Protein AF-A0A9C7RPZ3-F1 (afdb_monomer)

Solvent-accessible surface area (backbone atoms only — not comparable to full-atom values): 10904 Å² total; per-residue (Å²): 114,48,73,42,75,47,63,83,57,95,81,65,54,71,32,33,34,41,20,43,70,44,56,49,100,83,68,48,79,75,47,74,54,53,55,32,36,32,54,92,96,46,77,46,72,52,64,31,22,40,40,55,25,59,69,39,77,57,98,57,32,30,26,30,38,33,22,51,33,54,92,92,47,40,30,21,25,19,26,48,32,36,68,84,76,30,35,25,49,52,92,46,58,41,83,60,36,78,60,54,96,64,35,73,28,26,28,36,26,17,37,46,37,79,78,56,89,62,31,28,39,29,35,30,34,36,30,33,65,90,77,61,31,24,34,22,30,43,31,35,21,38,62,73,46,50,65,53,25,37,36,62,78,79,47,60,50,66,59,72,80,24,36,43,50,87,37,54,26,26,44,45,54,58,37,46,46,78,56,90,67,31,37,39,42,31,25,37,27,0,82,71,46,79,43,81,48,77,45,49,42,70,68,56,56,73,51,52,38,78,114

Sequence (211 aa):
LYTGKGYIDHNMVHRDVLAISIFDKKWVLKKKGFFKIVHEDETYIPKSNKDSAFVCLEGGKGILLTRPHIEDIMMGWRCEASLEELIIPLESLEPVFPFEEWETKTGWSTNTVKVGEGEYLVGWHAVLKKDLSYRNGLAIVDEKGHLLGTTDYILEPEGLAEEYGDRALVIFGNGLLMYEDFLIWIGGVGDYAIGVFIAKKEKVMQHMKDV

Mean predicted aligned error: 3.65 Å

Secondary structure (DSSP, 8-state):
-EEEEEE-STT--EEEEEEEEEE-TT--EEEEEE-EEEETTEEE--SBEEEEEEEEEETTEEEEEEEE-BTTB--EEEEEEETTTTEEEGGG-EEEE---TTEEEEEE-S--EE-SSSEEEEEEEEEETTT--EEEEEEEEETT--EEEE----B---SHHHH-STTTTBEEEEEEEEETTEEEEEEEETTTEEEEEEEEHHHHHTT-EE-

Radius of gyration: 17.22 Å; Cα contacts (8 Å, |Δi|>4): 546; chains: 1; bounding box: 44×38×43 Å

pLDDT: mean 94.92, std 5.65, range [54.88, 98.56]

Foldseek 3Di:
DFWDWFAPDPVRLTATFAWDWDAPPVRHTPDIDGAWEDDDPDTHTARYKGQKEWLDDDDQKTWMWIFGCDPQATEIWIFIAGNPVRYTYPVRTGGAGHDDPQFSHKGWFEYWDDDDVQKIKTKMWTQGPPPRAIFIWIFIAGRNRHTFKIFDRPDWQDDDQQQDACAGGDWGWYYWDDDPQKIWTWTDGRVPDIDIDIDGVVVNVVRIDGD

Structure (mmCIF, N/CA/C/O backbone):
data_AF-A0A9C7RPZ3-F1
#
_entry.id   AF-A0A9C7RPZ3-F1
#
loop_
_atom_site.group_PDB
_atom_site.id
_atom_site.type_symbol
_atom_site.label_atom_id
_atom_site.label_alt_id
_atom_site.label_comp_id
_atom_site.label_asym_id
_atom_site.label_entity_id
_atom_site.label_seq_id
_atom_site.pdbx_PDB_ins_code
_atom_site.Cartn_x
_atom_site.Cartn_y
_atom_site.Cartn_z
_atom_site.occupancy
_atom_site.B_iso_or_equiv
_atom_site.auth_seq_id
_atom_site.auth_comp_id
_atom_site.auth_asym_id
_atom_site.auth_atom_id
_atom_site.pdbx_PDB_model_num
ATOM 1 N N . LEU A 1 1 ? -3.143 4.017 -10.461 1.00 92.19 1 LEU A N 1
ATOM 2 C CA . LEU A 1 1 ? -2.242 2.951 -9.971 1.00 92.19 1 LEU A CA 1
ATOM 3 C C . LEU A 1 1 ? -3.111 1.737 -9.673 1.00 92.19 1 LEU A C 1
ATOM 5 O O . LEU A 1 1 ? -4.212 1.946 -9.185 1.00 92.19 1 LEU A O 1
ATOM 9 N N . TYR A 1 2 ? -2.709 0.525 -10.042 1.00 94.25 2 TYR A N 1
ATOM 10 C CA . TYR A 1 2 ? -3.487 -0.695 -9.795 1.00 94.25 2 TYR A CA 1
ATOM 11 C C . TYR A 1 2 ? -2.585 -1.933 -9.838 1.00 94.25 2 TYR A C 1
ATOM 13 O O . TYR A 1 2 ? -1.483 -1.883 -10.379 1.00 94.25 2 TYR A O 1
ATOM 21 N N . THR A 1 3 ? -3.065 -3.059 -9.309 1.00 94.31 3 THR A N 1
ATOM 22 C CA . THR A 1 3 ? -2.388 -4.352 -9.477 1.00 94.31 3 THR A CA 1
ATOM 23 C C . THR A 1 3 ? -2.778 -4.961 -10.821 1.00 94.31 3 THR A C 1
ATOM 25 O O . THR A 1 3 ? -3.933 -5.328 -11.031 1.00 94.31 3 THR A O 1
ATOM 28 N N . GLY A 1 4 ? -1.825 -5.076 -11.742 1.00 93.19 4 GLY A N 1
ATOM 29 C CA . GLY A 1 4 ? -1.967 -5.914 -12.929 1.00 93.19 4 GLY A CA 1
ATOM 30 C C . GLY A 1 4 ? -1.675 -7.371 -12.579 1.00 93.19 4 GLY A C 1
ATOM 31 O O . GLY A 1 4 ? -0.744 -7.641 -11.830 1.00 93.19 4 GLY A O 1
ATOM 32 N N . LYS A 1 5 ? -2.448 -8.312 -13.120 1.00 90.94 5 LYS A N 1
ATOM 33 C CA . LYS A 1 5 ? -2.273 -9.749 -12.876 1.00 90.94 5 LYS A CA 1
ATOM 34 C C . LYS A 1 5 ? -2.248 -10.497 -14.202 1.00 90.94 5 LYS A C 1
ATOM 36 O O . LYS A 1 5 ? -3.154 -10.312 -15.013 1.00 90.94 5 LYS A O 1
ATOM 41 N N . GLY A 1 6 ? -1.217 -11.306 -14.435 1.00 87.25 6 GLY A N 1
ATOM 42 C CA . GLY A 1 6 ? -1.112 -12.100 -15.659 1.00 87.25 6 GLY A CA 1
ATOM 43 C C . GLY A 1 6 ? 0.301 -12.581 -15.981 1.00 87.25 6 GLY A C 1
ATOM 44 O O . GLY A 1 6 ? 1.189 -12.577 -15.132 1.00 87.25 6 GLY A O 1
ATOM 45 N N . TYR A 1 7 ? 0.494 -13.010 -17.226 1.00 83.12 7 TYR A N 1
ATOM 46 C CA . TYR A 1 7 ? 1.772 -13.490 -17.753 1.00 83.12 7 TYR A CA 1
ATOM 47 C C . TYR A 1 7 ? 2.548 -12.336 -18.394 1.00 83.12 7 TYR A C 1
ATOM 49 O O . TYR A 1 7 ? 1.979 -11.575 -19.177 1.00 83.12 7 TYR A O 1
ATOM 57 N N . ILE A 1 8 ? 3.827 -12.182 -18.040 1.00 73.19 8 ILE A N 1
ATOM 58 C CA . ILE A 1 8 ? 4.639 -11.006 -18.428 1.00 73.19 8 ILE A CA 1
ATOM 59 C C . ILE A 1 8 ? 5.593 -11.311 -19.593 1.00 73.19 8 ILE A C 1
ATOM 61 O O . ILE A 1 8 ? 6.166 -10.399 -20.183 1.00 73.19 8 ILE A O 1
ATOM 65 N N . ASP A 1 9 ? 5.708 -12.576 -19.992 1.00 65.25 9 ASP A N 1
ATOM 66 C CA . ASP A 1 9 ? 6.531 -13.023 -21.112 1.00 65.25 9 ASP A CA 1
ATOM 67 C C . ASP A 1 9 ? 6.064 -14.388 -21.662 1.00 65.25 9 ASP A C 1
ATOM 69 O O . ASP A 1 9 ? 5.062 -14.961 -21.229 1.00 65.25 9 ASP A O 1
ATOM 73 N N . HIS A 1 10 ? 6.811 -14.909 -22.640 1.00 54.88 10 HIS A N 1
ATOM 74 C CA . HIS A 1 10 ? 6.576 -16.218 -23.262 1.00 54.88 10 HIS A CA 1
ATOM 75 C C . HIS A 1 10 ? 6.934 -17.400 -22.342 1.00 54.88 10 HIS A C 1
ATOM 77 O O . HIS A 1 10 ? 6.619 -18.539 -22.675 1.00 54.88 10 HIS A O 1
ATOM 83 N N . ASN A 1 11 ? 7.553 -17.150 -21.181 1.00 62.12 11 ASN A N 1
ATOM 84 C CA . ASN A 1 11 ? 7.908 -18.186 -20.210 1.00 62.12 11 ASN A CA 1
ATOM 85 C C . ASN A 1 11 ? 6.731 -18.554 -19.295 1.00 62.12 11 ASN A C 1
ATOM 87 O O . ASN A 1 11 ? 6.886 -19.380 -18.399 1.00 62.12 11 ASN A O 1
ATOM 91 N N . MET A 1 12 ? 5.553 -17.949 -19.507 1.00 67.88 12 MET A N 1
ATOM 92 C CA . MET A 1 12 ? 4.322 -18.248 -18.770 1.00 67.88 12 MET A CA 1
ATOM 93 C C . MET A 1 12 ? 4.482 -18.081 -17.249 1.00 67.88 12 MET A C 1
ATOM 95 O O . MET A 1 12 ? 3.777 -18.718 -16.464 1.00 67.88 12 MET A O 1
ATOM 99 N N . VAL A 1 13 ? 5.366 -17.180 -16.804 1.00 78.94 13 VAL A N 1
ATOM 100 C CA . VAL A 1 13 ? 5.495 -16.868 -15.377 1.00 78.94 13 VAL A CA 1
ATOM 101 C C . VAL A 1 13 ? 4.406 -15.874 -14.996 1.00 78.94 13 VAL A C 1
ATOM 103 O O . VAL A 1 13 ? 4.437 -14.699 -15.369 1.00 78.94 13 VAL A O 1
ATOM 106 N N . HIS A 1 14 ? 3.421 -16.370 -14.255 1.00 85.25 14 HIS A N 1
ATOM 107 C CA . HIS A 1 14 ? 2.338 -15.559 -13.726 1.00 85.25 14 HIS A CA 1
ATOM 108 C C . HIS A 1 14 ? 2.867 -14.622 -12.632 1.00 85.25 14 HIS A C 1
ATOM 110 O O . HIS A 1 14 ? 3.484 -15.069 -11.662 1.00 85.25 14 HIS A O 1
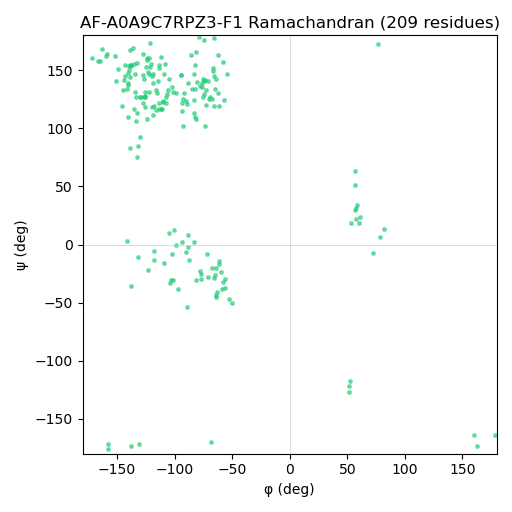ATOM 116 N N . ARG A 1 15 ? 2.597 -13.323 -12.765 1.00 90.31 15 ARG A N 1
ATOM 117 C CA . ARG A 1 15 ? 3.056 -12.281 -11.844 1.00 90.31 15 ARG A CA 1
ATOM 118 C C . ARG A 1 15 ? 1.937 -11.307 -11.522 1.00 90.31 15 ARG A C 1
ATOM 120 O O . ARG A 1 15 ? 1.013 -11.094 -12.310 1.00 90.31 15 ARG A O 1
ATOM 127 N N . ASP A 1 16 ? 2.089 -10.683 -10.365 1.00 94.06 16 ASP A N 1
ATOM 128 C CA . ASP A 1 16 ? 1.307 -9.524 -9.979 1.00 94.06 16 ASP A CA 1
ATOM 129 C C . ASP A 1 16 ? 2.209 -8.286 -10.049 1.00 94.06 16 ASP A C 1
ATOM 131 O O . ASP A 1 16 ? 3.249 -8.243 -9.394 1.00 94.06 16 ASP A O 1
ATOM 135 N N . VAL A 1 17 ? 1.851 -7.289 -10.850 1.00 95.00 17 VAL A N 1
ATOM 136 C CA . VAL A 1 17 ? 2.684 -6.104 -11.081 1.00 95.00 17 VAL A CA 1
ATOM 137 C C . VAL A 1 17 ? 2.016 -4.820 -10.651 1.00 95.00 17 VAL A C 1
ATOM 139 O O . VAL A 1 17 ? 0.812 -4.629 -10.832 1.00 95.00 17 VAL A O 1
ATOM 142 N N . LEU A 1 18 ? 2.848 -3.894 -10.182 1.00 96.38 18 LEU A N 1
ATOM 143 C CA . LEU A 1 18 ? 2.440 -2.532 -9.912 1.00 96.38 18 LEU A CA 1
ATOM 144 C C . LEU A 1 18 ? 2.261 -1.798 -11.240 1.00 96.38 18 LEU A C 1
ATOM 146 O O . LEU A 1 18 ? 3.231 -1.413 -11.888 1.00 96.38 18 LEU A O 1
ATOM 150 N N . ALA A 1 19 ? 1.014 -1.639 -11.665 1.00 95.88 19 ALA A N 1
ATOM 151 C CA . ALA A 1 19 ? 0.654 -1.093 -12.960 1.00 95.88 19 ALA A CA 1
ATOM 152 C C . ALA A 1 19 ? 0.053 0.313 -12.857 1.00 95.88 19 ALA A C 1
ATOM 154 O O . ALA A 1 19 ? -0.533 0.721 -11.850 1.00 95.88 19 ALA A O 1
ATOM 155 N N . ILE A 1 20 ? 0.172 1.074 -13.941 1.00 95.94 20 ILE A N 1
ATOM 156 C CA . ILE A 1 20 ? -0.396 2.414 -14.050 1.00 95.94 20 ILE A CA 1
ATOM 157 C C . ILE A 1 20 ? -0.984 2.650 -15.438 1.00 95.94 20 ILE A C 1
ATOM 159 O O . ILE A 1 20 ? -0.521 2.125 -16.450 1.00 95.94 20 ILE A O 1
ATOM 163 N N . SER A 1 21 ? -2.042 3.453 -15.471 1.00 95.62 21 SER A N 1
ATOM 164 C CA . SER A 1 21 ? -2.603 4.044 -16.680 1.00 95.62 21 SER A CA 1
ATOM 165 C C . SER A 1 21 ? -2.680 5.551 -16.464 1.00 95.62 21 SER A C 1
ATOM 167 O O . SER A 1 21 ? -3.210 5.998 -15.448 1.00 95.62 21 SER A O 1
ATOM 169 N N . ILE A 1 22 ? -2.103 6.310 -17.391 1.00 93.75 22 ILE A N 1
ATOM 170 C CA . ILE A 1 22 ? -2.031 7.770 -17.372 1.00 93.75 22 ILE A CA 1
ATOM 171 C C . ILE A 1 22 ? -2.937 8.278 -18.484 1.00 93.75 22 ILE A C 1
ATOM 173 O O . ILE A 1 22 ? -2.754 7.925 -19.652 1.00 93.75 22 ILE A O 1
ATOM 177 N N . PHE A 1 23 ? -3.907 9.103 -18.114 1.00 94.75 23 PHE A N 1
ATOM 178 C CA . PHE A 1 23 ? -4.883 9.695 -19.019 1.00 94.75 23 PHE A CA 1
ATOM 179 C C . PHE A 1 23 ? -4.672 11.208 -19.088 1.00 94.75 23 PHE A C 1
ATOM 181 O O . PHE A 1 23 ? -4.203 11.814 -18.125 1.00 94.75 23 PHE A O 1
ATOM 188 N N . ASP A 1 24 ? -5.019 11.831 -20.214 1.00 94.25 24 ASP A N 1
ATOM 189 C CA . ASP A 1 24 ? -5.145 13.289 -20.255 1.00 94.25 24 ASP A CA 1
ATOM 190 C C . ASP A 1 24 ? -6.471 13.770 -19.642 1.00 94.25 24 ASP A C 1
ATOM 192 O O . ASP A 1 24 ? -7.330 12.983 -19.243 1.00 94.25 24 ASP A O 1
ATOM 196 N N . LYS A 1 25 ? -6.666 15.094 -19.601 1.00 94.50 25 LYS A N 1
ATOM 197 C CA . LYS A 1 25 ? -7.890 15.725 -19.075 1.00 94.50 25 LYS A CA 1
ATOM 198 C C . LYS A 1 25 ? -9.169 15.341 -19.838 1.00 94.50 25 LYS A C 1
ATOM 200 O O . LYS A 1 25 ? -10.259 15.627 -19.356 1.00 94.50 25 LYS A O 1
ATOM 205 N N . LYS A 1 26 ? -9.052 14.738 -21.026 1.00 97.06 26 LYS A N 1
ATOM 206 C CA . LYS A 1 26 ? -10.170 14.243 -21.840 1.00 97.06 26 LYS A CA 1
ATOM 207 C C . LYS A 1 26 ? -10.356 12.729 -21.697 1.00 97.06 26 LYS A C 1
ATOM 209 O O . LYS A 1 26 ? -11.079 12.141 -22.494 1.00 97.06 26 LYS A O 1
ATOM 214 N N . TRP A 1 27 ? -9.707 12.107 -20.708 1.00 95.12 27 TRP A N 1
ATOM 215 C CA . TRP A 1 27 ? -9.720 10.662 -20.474 1.00 95.12 27 TRP A CA 1
ATOM 216 C C . TRP A 1 27 ? -9.151 9.836 -21.635 1.00 95.12 27 TRP A C 1
ATOM 218 O O . TRP A 1 27 ? -9.436 8.647 -21.761 1.00 95.12 27 TRP A O 1
ATOM 228 N N . VAL A 1 28 ? -8.299 10.433 -22.472 1.00 97.69 28 VAL A N 1
ATOM 229 C CA . VAL A 1 28 ? -7.575 9.690 -23.507 1.00 97.69 28 VAL A CA 1
ATOM 230 C C . VAL A 1 28 ? -6.338 9.064 -22.879 1.00 97.69 28 VAL A C 1
ATOM 232 O O . VAL A 1 28 ? -5.506 9.766 -22.297 1.00 97.69 28 VAL A O 1
ATOM 235 N N . LEU A 1 29 ? -6.202 7.743 -23.010 1.00 97.00 29 LEU A N 1
ATOM 236 C CA . LEU A 1 29 ? -5.044 7.003 -22.517 1.00 97.00 29 LEU A CA 1
ATOM 237 C C . LEU A 1 29 ? -3.769 7.492 -23.220 1.00 97.00 29 LEU A C 1
ATOM 239 O O . LEU A 1 29 ? -3.646 7.384 -24.438 1.00 97.00 29 LEU A O 1
ATOM 243 N N . LYS A 1 30 ? -2.815 8.015 -22.448 1.00 95.25 30 LYS A N 1
ATOM 244 C CA . LYS A 1 30 ? -1.497 8.448 -22.937 1.00 95.25 30 LYS A CA 1
ATOM 245 C C . LYS A 1 30 ? -0.432 7.393 -22.739 1.00 95.25 30 LYS A C 1
ATOM 247 O O . LYS A 1 30 ? 0.430 7.225 -23.592 1.00 95.25 30 LYS A O 1
ATOM 252 N N . LYS A 1 31 ? -0.488 6.689 -21.611 1.00 94.69 31 LYS A N 1
ATOM 253 C CA . LYS A 1 31 ? 0.505 5.680 -21.264 1.00 94.69 31 LYS A CA 1
ATOM 254 C C . LYS A 1 31 ? -0.111 4.604 -20.389 1.00 94.69 31 LYS A C 1
ATOM 256 O O . LYS A 1 31 ? -0.901 4.904 -19.498 1.00 94.69 31 LYS A O 1
ATOM 261 N N . LYS A 1 32 ? 0.280 3.356 -20.623 1.00 95.62 32 LYS A N 1
ATOM 262 C CA . LYS A 1 32 ? -0.064 2.207 -19.788 1.00 95.62 32 LYS A CA 1
ATOM 263 C C . LYS A 1 32 ? 1.147 1.299 -19.678 1.00 95.62 32 LYS A C 1
ATOM 265 O O . LYS A 1 32 ? 1.819 1.059 -20.675 1.00 95.62 32 LYS A O 1
ATOM 270 N N . GLY A 1 33 ? 1.410 0.795 -18.484 1.00 95.19 33 GLY A N 1
ATOM 271 C CA . GLY A 1 33 ? 2.512 -0.125 -18.240 1.00 95.19 33 GLY A CA 1
ATOM 272 C C . GLY A 1 33 ? 2.597 -0.495 -16.770 1.00 95.19 33 GLY A C 1
ATOM 273 O O . GLY A 1 33 ? 1.648 -0.276 -16.014 1.00 95.19 33 GLY A O 1
ATOM 274 N N . PHE A 1 34 ? 3.732 -1.050 -16.370 1.00 95.94 34 PHE A N 1
ATOM 275 C CA . PHE A 1 34 ? 4.009 -1.408 -14.989 1.00 95.94 34 PHE A CA 1
ATOM 276 C C . PHE A 1 34 ? 5.431 -1.026 -14.604 1.00 95.94 34 PHE A C 1
ATOM 278 O O . PHE A 1 34 ? 6.301 -0.932 -15.470 1.00 95.94 34 PHE A O 1
ATOM 285 N N . PHE A 1 35 ? 5.629 -0.7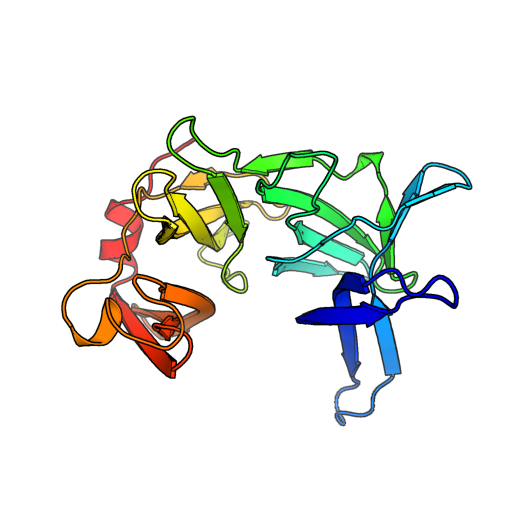91 -13.312 1.00 96.88 35 PHE A N 1
ATOM 286 C CA . PHE A 1 35 ? 6.914 -0.397 -12.762 1.00 96.88 35 PHE A CA 1
ATOM 287 C C . PHE A 1 35 ? 7.876 -1.578 -12.699 1.00 96.88 35 PHE A C 1
ATOM 289 O O . PHE A 1 35 ? 7.478 -2.704 -12.383 1.00 96.88 35 PHE A O 1
ATOM 296 N N . LYS A 1 36 ? 9.148 -1.298 -12.968 1.00 96.12 36 LYS A N 1
ATOM 297 C CA . LYS A 1 36 ? 10.258 -2.238 -12.802 1.00 96.12 36 LYS A CA 1
ATOM 298 C C . LYS A 1 36 ? 11.283 -1.645 -11.846 1.00 96.12 36 LYS A C 1
ATOM 300 O O . LYS A 1 36 ? 11.451 -0.430 -11.821 1.00 96.12 36 LYS A O 1
ATOM 305 N N . ILE A 1 37 ? 11.948 -2.489 -11.071 1.00 97.31 37 ILE A N 1
ATOM 306 C CA . ILE A 1 37 ? 13.066 -2.058 -10.231 1.00 97.31 37 ILE A CA 1
ATOM 307 C C . ILE A 1 37 ? 14.319 -2.071 -11.105 1.00 97.31 37 ILE A C 1
ATOM 309 O O . ILE A 1 37 ? 14.511 -3.025 -11.859 1.00 97.31 37 ILE A O 1
ATOM 313 N N . VAL A 1 38 ? 15.131 -1.020 -11.044 1.00 97.94 38 VAL A N 1
ATOM 314 C CA . VAL A 1 38 ? 16.345 -0.890 -11.862 1.00 97.94 38 VAL A CA 1
ATOM 315 C C . VAL A 1 38 ? 17.562 -0.610 -10.993 1.00 97.94 38 VAL A C 1
ATOM 317 O O . VAL A 1 38 ? 17.461 0.119 -10.009 1.00 97.94 38 VAL A O 1
ATOM 320 N N . HIS A 1 39 ? 18.693 -1.196 -11.367 1.00 96.69 39 HIS A N 1
ATOM 321 C CA . HIS A 1 39 ? 20.002 -0.940 -10.777 1.00 96.69 39 HIS A CA 1
ATOM 322 C C . HIS A 1 39 ? 21.039 -1.060 -11.890 1.00 96.69 39 HIS A C 1
ATOM 324 O O . HIS A 1 39 ? 21.129 -2.114 -12.518 1.00 96.69 39 HIS A O 1
ATOM 330 N N . GLU A 1 40 ? 21.771 0.019 -12.164 1.00 93.50 40 GLU A N 1
ATOM 331 C CA . GLU A 1 40 ? 22.672 0.100 -13.322 1.00 93.50 40 GLU A CA 1
ATOM 332 C C . GLU A 1 40 ? 21.945 -0.297 -14.629 1.00 93.50 40 GLU A C 1
ATOM 334 O O . GLU A 1 40 ? 20.921 0.302 -14.965 1.00 93.50 40 GLU A O 1
ATOM 339 N N . ASP A 1 41 ? 22.435 -1.315 -15.342 1.00 92.31 41 ASP A N 1
ATOM 340 C CA . ASP A 1 41 ? 21.834 -1.842 -16.575 1.00 92.31 41 ASP A CA 1
ATOM 341 C C . ASP A 1 41 ? 20.881 -3.031 -16.327 1.00 92.31 41 ASP A C 1
ATOM 343 O O . ASP A 1 41 ? 20.317 -3.606 -17.266 1.00 92.31 41 ASP A O 1
ATOM 347 N N . GLU A 1 42 ? 20.673 -3.420 -15.066 1.00 96.12 42 GLU A N 1
ATOM 348 C CA . GLU A 1 42 ? 19.822 -4.544 -14.696 1.00 96.12 42 GLU A CA 1
ATOM 349 C C . GLU A 1 42 ? 18.394 -4.112 -14.361 1.00 96.12 42 GLU A C 1
ATOM 351 O O . GLU A 1 42 ? 18.112 -3.048 -13.807 1.00 96.12 42 GLU A O 1
ATOM 356 N N . THR A 1 43 ? 17.447 -4.986 -14.702 1.00 95.00 43 THR A N 1
ATOM 357 C CA . THR A 1 43 ? 16.027 -4.782 -14.431 1.00 95.00 43 THR A CA 1
ATOM 358 C C . THR A 1 43 ? 15.458 -5.976 -13.688 1.00 95.00 43 THR A C 1
ATOM 360 O O . THR A 1 43 ? 15.512 -7.111 -14.162 1.00 95.00 43 THR A O 1
ATOM 363 N N . TYR A 1 44 ? 14.811 -5.700 -12.563 1.00 93.81 44 TYR A N 1
ATOM 364 C CA . TYR A 1 44 ? 14.138 -6.683 -11.738 1.00 93.81 44 TY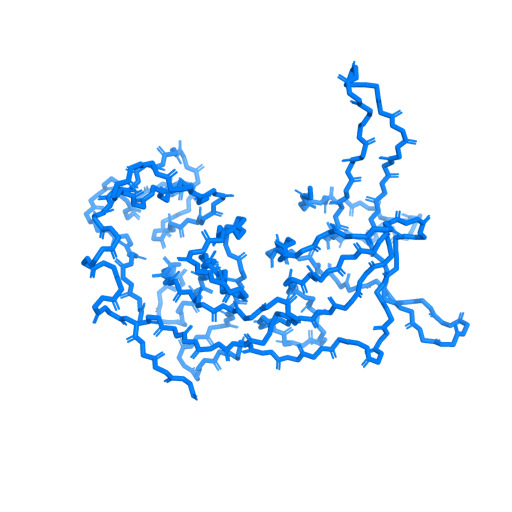R A CA 1
ATOM 365 C C . TYR A 1 44 ? 12.628 -6.435 -11.691 1.00 93.81 44 TYR A C 1
ATOM 367 O O . TYR A 1 44 ? 12.138 -5.324 -11.475 1.00 93.81 44 TYR A O 1
ATOM 375 N N . ILE A 1 45 ? 11.862 -7.507 -11.881 1.00 93.12 45 ILE A N 1
ATOM 376 C CA . ILE A 1 45 ? 10.413 -7.514 -11.688 1.00 93.12 45 ILE A CA 1
ATOM 377 C C . ILE A 1 45 ? 10.140 -8.480 -10.532 1.00 93.12 45 ILE A C 1
ATOM 379 O O . ILE A 1 45 ? 10.395 -9.680 -10.690 1.00 93.12 45 ILE A O 1
ATOM 383 N N . PRO A 1 46 ? 9.608 -8.007 -9.392 1.00 92.69 46 PRO A N 1
ATOM 384 C CA . PRO A 1 46 ? 9.221 -8.879 -8.289 1.00 92.69 46 PRO A CA 1
ATOM 385 C C . PRO A 1 46 ? 8.195 -9.936 -8.714 1.00 92.69 46 PRO A C 1
ATOM 387 O O . PRO A 1 46 ? 7.444 -9.759 -9.681 1.00 92.69 46 PRO A O 1
ATOM 390 N N . LYS A 1 47 ? 8.117 -11.049 -7.975 1.00 91.00 47 LYS A N 1
ATOM 391 C CA . LYS A 1 47 ? 7.056 -12.059 -8.181 1.00 91.00 47 LYS A CA 1
ATOM 392 C C . LYS A 1 47 ? 5.662 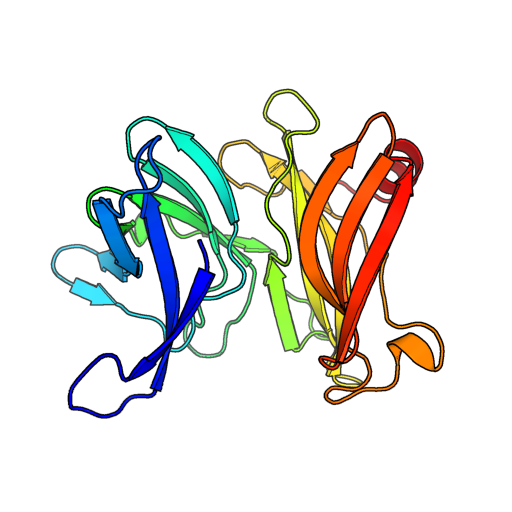-11.443 -8.007 1.00 91.00 47 LYS A C 1
ATOM 394 O O . LYS A 1 47 ? 4.723 -11.776 -8.729 1.00 91.00 47 LYS A O 1
ATOM 399 N N . SER A 1 48 ? 5.557 -10.537 -7.041 1.00 93.94 48 SER A N 1
ATOM 400 C CA . SER A 1 48 ? 4.381 -9.727 -6.759 1.00 93.94 48 SER A CA 1
ATOM 401 C C . SER A 1 48 ? 4.842 -8.328 -6.370 1.00 93.94 48 SER A C 1
ATOM 403 O O . SER A 1 48 ? 5.717 -8.202 -5.524 1.00 93.94 48 SER A O 1
ATOM 405 N N . ASN A 1 49 ? 4.228 -7.287 -6.916 1.00 95.38 49 ASN A N 1
ATOM 406 C CA . ASN A 1 49 ? 4.294 -5.935 -6.375 1.00 95.38 49 ASN A CA 1
ATOM 407 C C . ASN A 1 49 ? 2.872 -5.364 -6.361 1.00 95.38 49 ASN A C 1
ATOM 409 O O . ASN A 1 49 ? 2.292 -5.114 -7.418 1.00 95.38 49 ASN A O 1
ATOM 413 N N . LYS A 1 50 ? 2.287 -5.277 -5.167 1.00 93.38 50 LYS A N 1
ATOM 414 C CA . LYS A 1 50 ? 0.906 -4.833 -4.922 1.00 93.38 50 LYS A CA 1
ATOM 415 C C . LYS A 1 50 ? 0.917 -3.782 -3.822 1.00 93.38 50 LYS A C 1
ATOM 417 O O . LYS A 1 50 ? 1.991 -3.423 -3.350 1.00 93.38 50 LYS A O 1
ATOM 422 N N . ASP A 1 51 ? -0.281 -3.408 -3.376 1.00 96.25 51 ASP A N 1
ATOM 423 C CA . ASP A 1 51 ? -0.481 -2.713 -2.108 1.00 96.25 51 ASP A CA 1
ATOM 424 C C . ASP A 1 51 ? 0.348 -1.427 -2.109 1.00 96.25 51 ASP A C 1
ATOM 426 O O . ASP A 1 51 ? 1.344 -1.306 -1.401 1.00 96.25 51 ASP A O 1
ATOM 430 N N . SER A 1 52 ? 0.003 -0.521 -3.027 1.00 97.06 52 SER A N 1
ATOM 431 C CA . SER A 1 52 ? 0.807 0.657 -3.337 1.00 97.06 52 SER A CA 1
ATOM 432 C C . SER A 1 52 ? -0.049 1.909 -3.425 1.00 97.06 52 SER A C 1
ATOM 434 O O . SER A 1 52 ? -1.171 1.878 -3.937 1.00 97.06 52 SER A O 1
ATOM 436 N N . ALA A 1 53 ? 0.536 3.032 -3.026 1.00 97.81 53 ALA A N 1
ATOM 437 C CA . ALA A 1 53 ? -0.090 4.342 -3.072 1.00 97.81 53 ALA A CA 1
ATOM 438 C C . ALA A 1 53 ? 0.941 5.412 -3.431 1.00 97.81 53 ALA A C 1
ATOM 440 O O . ALA A 1 53 ? 2.093 5.339 -3.014 1.00 97.81 53 ALA A O 1
ATOM 441 N N . PHE A 1 54 ? 0.525 6.429 -4.182 1.00 97.56 54 PHE A N 1
ATOM 442 C CA . PHE A 1 54 ? 1.330 7.642 -4.314 1.00 97.56 54 PHE A CA 1
ATOM 443 C C . PHE A 1 54 ? 1.160 8.499 -3.067 1.00 97.56 54 PHE A C 1
ATOM 445 O O . PHE A 1 54 ? 0.032 8.681 -2.618 1.00 97.56 54 PHE A O 1
ATOM 452 N N . VAL A 1 55 ? 2.257 9.045 -2.550 1.00 97.62 55 VAL A N 1
ATOM 453 C CA . VAL A 1 55 ? 2.251 10.097 -1.522 1.00 97.62 55 VAL A CA 1
ATOM 454 C C . VAL A 1 55 ? 2.204 11.459 -2.200 1.00 97.62 55 VAL A C 1
ATOM 456 O O . VAL A 1 55 ? 1.290 12.248 -1.974 1.00 97.62 55 VAL A O 1
ATOM 459 N N . CYS A 1 56 ? 3.144 11.702 -3.112 1.00 93.38 56 CYS A N 1
ATOM 460 C CA . CYS A 1 56 ? 3.216 12.921 -3.904 1.00 93.38 56 CYS A CA 1
ATOM 461 C C . CYS A 1 56 ? 3.577 12.606 -5.361 1.00 93.38 56 CYS A C 1
ATOM 463 O O . CYS A 1 56 ? 4.170 11.568 -5.671 1.00 93.38 56 CYS A O 1
ATOM 465 N N . LEU A 1 57 ? 3.171 13.501 -6.262 1.00 92.62 57 LEU A N 1
ATOM 466 C CA . LEU A 1 57 ? 3.434 13.432 -7.696 1.00 92.62 57 LEU A CA 1
ATOM 467 C C . LEU A 1 57 ? 3.861 14.815 -8.181 1.00 92.62 57 LEU A C 1
ATOM 469 O O . LEU A 1 57 ? 3.061 15.749 -8.148 1.00 92.62 57 LEU A O 1
ATOM 473 N N . GLU A 1 58 ? 5.090 14.938 -8.672 1.00 89.19 58 GLU A N 1
ATOM 474 C CA . GLU A 1 58 ? 5.633 16.198 -9.175 1.00 89.19 58 GLU A CA 1
ATOM 475 C C . GLU A 1 58 ? 6.560 15.954 -10.369 1.00 89.19 58 GLU A C 1
ATOM 477 O O . GLU A 1 58 ? 7.405 15.063 -10.351 1.00 89.19 58 GLU A O 1
ATOM 482 N N . GLY A 1 59 ? 6.389 16.733 -11.444 1.00 85.31 59 GLY A N 1
ATOM 483 C CA . GLY A 1 59 ? 7.330 16.743 -12.572 1.00 85.31 59 GLY A CA 1
ATOM 484 C C . GLY A 1 59 ? 7.566 15.388 -13.253 1.00 85.31 59 GLY A C 1
ATOM 485 O O . GLY A 1 59 ? 8.670 15.130 -13.716 1.00 85.31 59 GLY A O 1
ATOM 486 N N . GLY A 1 60 ? 6.568 14.496 -13.286 1.00 90.00 60 GLY A N 1
ATOM 487 C CA . GLY A 1 60 ? 6.729 13.148 -13.856 1.00 90.00 60 GLY A CA 1
ATOM 488 C C . GLY A 1 60 ? 7.445 12.153 -12.934 1.00 90.00 60 GLY A C 1
ATOM 489 O O . GLY A 1 60 ? 7.692 11.016 -13.338 1.00 90.00 60 GLY A O 1
ATOM 490 N N . LYS A 1 61 ? 7.728 12.546 -11.692 1.00 94.56 61 LYS A N 1
ATOM 491 C CA . LYS A 1 61 ? 8.221 11.688 -10.616 1.00 94.56 61 LYS A CA 1
ATOM 492 C C . LYS A 1 61 ? 7.161 11.544 -9.529 1.00 94.56 61 LYS A C 1
ATOM 494 O O . LYS A 1 61 ? 6.219 12.335 -9.446 1.00 94.56 61 LYS A O 1
ATOM 499 N N . GLY A 1 62 ? 7.305 10.519 -8.704 1.00 96.25 62 GLY A N 1
ATOM 500 C CA . GLY A 1 62 ? 6.441 10.312 -7.556 1.00 96.25 62 GLY A CA 1
ATOM 501 C C . GLY A 1 62 ? 7.152 9.630 -6.406 1.00 96.25 62 GLY A C 1
ATOM 502 O O . GLY A 1 62 ? 8.052 8.822 -6.625 1.00 96.25 62 GLY A O 1
ATOM 503 N N . ILE A 1 63 ? 6.691 9.929 -5.198 1.00 98.19 63 ILE A N 1
ATOM 504 C CA . ILE A 1 63 ? 6.986 9.131 -4.012 1.00 98.19 63 ILE A CA 1
ATOM 505 C C . ILE A 1 63 ? 5.900 8.071 -3.892 1.00 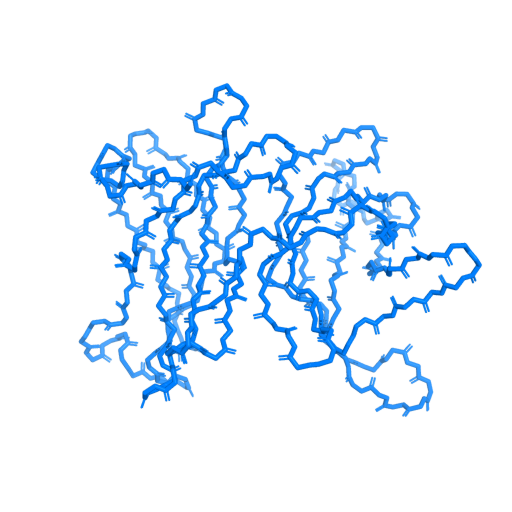98.19 63 ILE A C 1
ATOM 507 O O . ILE A 1 63 ? 4.703 8.379 -3.870 1.00 98.19 63 ILE A O 1
ATOM 511 N N . LEU A 1 64 ? 6.325 6.815 -3.855 1.00 97.56 64 LEU A N 1
ATOM 512 C CA . LEU A 1 64 ? 5.470 5.642 -3.806 1.00 97.56 64 LEU A CA 1
ATOM 513 C C . LEU A 1 64 ? 5.667 4.898 -2.497 1.00 97.56 64 LEU A C 1
ATOM 515 O O . LEU A 1 64 ? 6.778 4.507 -2.159 1.00 97.56 64 LEU A O 1
ATOM 519 N N . LEU A 1 65 ? 4.557 4.594 -1.846 1.00 98.56 65 LEU A N 1
ATOM 52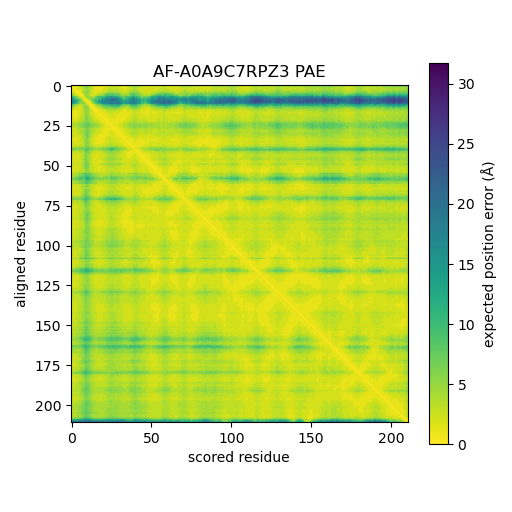0 C CA . LEU A 1 65 ? 4.449 3.468 -0.938 1.00 98.56 65 LEU A CA 1
ATOM 521 C C . LEU A 1 65 ? 4.190 2.215 -1.776 1.00 98.56 65 LEU A C 1
ATOM 523 O O . LEU A 1 65 ? 3.365 2.242 -2.694 1.00 98.56 65 LEU A O 1
ATOM 527 N N . THR A 1 66 ? 4.903 1.125 -1.511 1.00 97.81 66 THR A N 1
ATOM 528 C CA . THR A 1 66 ? 4.803 -0.106 -2.303 1.00 97.81 66 THR A CA 1
ATOM 529 C C . THR A 1 66 ? 5.130 -1.357 -1.490 1.00 97.81 66 THR A C 1
ATOM 531 O O . THR A 1 66 ? 5.755 -1.269 -0.438 1.00 97.81 66 THR A O 1
ATOM 534 N N . ARG A 1 67 ? 4.723 -2.536 -1.977 1.00 97.31 67 ARG A N 1
ATOM 535 C CA . ARG A 1 67 ? 4.973 -3.827 -1.317 1.00 97.31 67 ARG A CA 1
ATOM 536 C C . ARG A 1 67 ? 5.496 -4.859 -2.328 1.00 97.31 67 ARG A C 1
ATOM 538 O O . ARG A 1 67 ? 4.744 -5.739 -2.775 1.00 97.31 67 ARG A O 1
ATOM 545 N N . PRO A 1 68 ? 6.771 -4.754 -2.748 1.00 96.62 68 PRO A N 1
ATOM 546 C CA . PRO A 1 68 ? 7.408 -5.794 -3.537 1.00 96.62 68 PRO A CA 1
ATOM 547 C C . PRO A 1 68 ? 7.555 -7.067 -2.697 1.00 96.62 68 PRO A C 1
ATOM 549 O O . PRO A 1 68 ? 7.772 -7.028 -1.490 1.00 96.62 68 PRO A O 1
ATOM 552 N N . HIS A 1 69 ? 7.418 -8.211 -3.353 1.00 95.06 69 HIS A N 1
ATOM 553 C CA . HIS A 1 69 ? 7.750 -9.517 -2.805 1.00 95.06 69 HIS A CA 1
ATOM 554 C C . HIS A 1 69 ? 9.189 -9.835 -3.206 1.00 95.06 69 HIS A C 1
ATOM 556 O O . HIS A 1 69 ? 9.440 -10.175 -4.369 1.00 95.06 69 HIS A O 1
ATOM 562 N N . ILE A 1 70 ? 10.105 -9.662 -2.256 1.00 91.69 70 ILE A N 1
ATOM 563 C CA . ILE A 1 70 ? 11.540 -9.902 -2.413 1.00 91.69 70 ILE A CA 1
ATOM 564 C C . ILE A 1 70 ? 11.874 -11.109 -1.544 1.00 91.69 70 ILE A C 1
ATOM 566 O O . ILE A 1 70 ? 11.674 -11.060 -0.335 1.00 91.69 70 ILE A O 1
ATOM 570 N N . GLU A 1 71 ? 12.322 -12.194 -2.174 1.00 88.94 71 GLU A N 1
ATOM 571 C CA . GLU A 1 71 ? 12.463 -13.504 -1.521 1.00 88.94 71 GLU A CA 1
ATOM 572 C C . GLU A 1 71 ? 11.157 -13.912 -0.823 1.00 88.94 71 GLU A C 1
ATOM 574 O O . GLU A 1 71 ? 10.151 -14.033 -1.519 1.00 88.94 71 GLU A O 1
ATOM 579 N N . ASP A 1 72 ? 11.156 -14.074 0.503 1.00 87.94 72 ASP A N 1
ATOM 580 C CA . ASP A 1 72 ? 9.969 -14.372 1.320 1.00 87.94 72 ASP A CA 1
ATOM 581 C C . ASP A 1 72 ? 9.464 -13.150 2.117 1.00 87.94 72 ASP A C 1
ATOM 583 O O . ASP A 1 72 ? 8.587 -13.260 2.976 1.00 87.94 72 ASP A O 1
ATOM 587 N N . ILE A 1 73 ? 9.999 -11.959 1.835 1.00 92.19 73 ILE A N 1
ATOM 588 C CA . ILE A 1 73 ? 9.682 -10.731 2.562 1.00 92.19 73 ILE A CA 1
ATOM 589 C C . ILE A 1 73 ? 8.551 -9.980 1.851 1.00 92.19 73 ILE A C 1
ATOM 591 O O . ILE A 1 73 ? 8.644 -9.595 0.681 1.00 92.19 73 ILE A O 1
ATOM 595 N N . MET A 1 74 ? 7.458 -9.758 2.586 1.00 95.94 74 MET A N 1
ATOM 596 C CA . MET A 1 74 ? 6.267 -9.031 2.144 1.00 95.94 74 MET A CA 1
ATOM 597 C C . MET A 1 74 ? 5.873 -8.000 3.207 1.00 95.94 74 MET A C 1
ATOM 599 O O . MET A 1 74 ? 5.037 -8.264 4.066 1.00 95.94 74 MET A O 1
ATOM 603 N N . MET A 1 75 ? 6.495 -6.829 3.136 1.00 96.81 75 MET A N 1
ATOM 604 C CA . MET A 1 75 ? 6.291 -5.718 4.073 1.00 96.81 75 MET A CA 1
ATOM 605 C C . MET A 1 75 ? 6.239 -4.388 3.323 1.00 96.81 75 MET A C 1
ATOM 607 O O . MET A 1 75 ? 6.570 -4.370 2.141 1.00 96.81 75 MET A O 1
ATOM 611 N N . GLY A 1 76 ? 5.819 -3.296 3.957 1.00 97.69 76 GLY A N 1
ATOM 612 C CA . GLY A 1 76 ? 5.698 -1.992 3.302 1.00 97.69 76 GLY A CA 1
ATOM 613 C C . GLY A 1 76 ? 7.042 -1.284 3.090 1.00 97.69 76 GLY A C 1
ATOM 614 O O . GLY A 1 76 ? 7.879 -1.203 3.988 1.00 97.69 76 GLY A O 1
ATOM 615 N N . TRP A 1 77 ? 7.223 -0.735 1.892 1.00 98.12 77 TRP A N 1
ATOM 616 C CA . TRP A 1 77 ? 8.388 0.047 1.470 1.00 98.12 77 TRP A CA 1
ATOM 617 C C . TRP A 1 77 ? 7.948 1.420 0.974 1.00 98.12 77 TRP A C 1
ATOM 619 O O . TRP A 1 77 ? 6.798 1.592 0.554 1.00 98.12 77 TRP A O 1
ATOM 629 N N . ARG A 1 78 ? 8.892 2.358 0.944 1.00 98.12 78 ARG A N 1
ATOM 630 C CA . ARG A 1 78 ? 8.811 3.605 0.186 1.00 98.12 78 ARG A CA 1
ATOM 631 C C . ARG A 1 78 ? 9.848 3.612 -0.933 1.00 98.12 78 ARG A C 1
ATOM 633 O O . ARG A 1 78 ? 10.863 2.927 -0.839 1.00 98.12 78 ARG A O 1
ATOM 640 N N . CYS A 1 79 ? 9.595 4.371 -1.993 1.00 98.06 79 CYS A N 1
ATOM 641 C CA . CYS A 1 79 ? 10.556 4.593 -3.070 1.00 98.06 79 CYS A CA 1
ATOM 642 C C . CYS A 1 79 ? 10.258 5.849 -3.886 1.00 98.06 79 CYS A C 1
ATOM 644 O O . CYS A 1 79 ? 9.136 6.360 -3.889 1.00 98.06 79 CYS A O 1
ATOM 646 N N . GLU A 1 80 ? 11.268 6.307 -4.621 1.00 97.88 80 GLU A N 1
ATOM 647 C CA . GLU A 1 80 ? 11.073 7.226 -5.735 1.00 97.88 80 GLU A CA 1
ATOM 648 C C . GLU A 1 80 ? 10.700 6.436 -6.993 1.00 97.88 80 GLU A C 1
ATOM 650 O O . GLU A 1 80 ? 11.173 5.321 -7.220 1.00 97.88 80 GLU A O 1
ATOM 655 N N . ALA A 1 81 ? 9.861 7.017 -7.848 1.00 97.56 81 ALA A N 1
ATOM 656 C CA . ALA A 1 81 ? 9.481 6.396 -9.106 1.00 97.56 81 ALA A CA 1
ATOM 657 C C . ALA A 1 81 ? 9.377 7.396 -10.253 1.00 97.56 81 ALA A C 1
ATOM 659 O O . ALA A 1 81 ? 8.821 8.487 -10.112 1.00 97.56 81 ALA A O 1
ATOM 660 N N . SER A 1 82 ? 9.860 6.984 -11.425 1.00 96.69 82 SER A N 1
ATOM 661 C CA . SER A 1 82 ? 9.692 7.719 -12.679 1.00 96.69 82 SER A CA 1
ATOM 662 C C . SER A 1 82 ? 8.408 7.276 -13.373 1.00 96.69 82 SER A C 1
ATOM 664 O O . SER A 1 82 ? 8.253 6.110 -13.737 1.00 96.69 82 SER A O 1
ATOM 666 N N . LEU A 1 83 ? 7.482 8.205 -13.612 1.00 95.19 83 LEU A N 1
ATOM 667 C CA . LEU A 1 83 ? 6.278 7.957 -14.413 1.00 95.19 83 LEU A CA 1
ATOM 668 C C . LEU A 1 83 ? 6.588 7.936 -15.916 1.00 95.19 83 LEU A C 1
ATOM 670 O O . LEU A 1 83 ? 5.875 7.296 -16.699 1.00 95.19 83 LEU A O 1
ATOM 674 N N . GLU A 1 84 ? 7.655 8.618 -16.328 1.00 93.81 84 GLU A N 1
ATOM 675 C CA . GLU A 1 84 ? 8.089 8.697 -17.724 1.00 93.81 84 GLU A CA 1
ATOM 676 C C . GLU A 1 84 ? 8.800 7.430 -18.198 1.00 93.81 84 GLU A C 1
ATOM 678 O O . GLU A 1 84 ? 8.606 7.017 -19.339 1.00 93.81 84 GLU A O 1
ATOM 683 N N . GLU A 1 85 ? 9.478 6.717 -17.307 1.00 95.50 85 GLU A N 1
ATOM 684 C CA . GLU A 1 85 ? 10.150 5.453 -17.638 1.00 95.50 85 GLU A CA 1
ATOM 685 C C . GLU A 1 85 ? 9.453 4.232 -17.019 1.00 95.50 85 GLU A C 1
ATOM 687 O O . GLU A 1 85 ? 9.612 3.120 -17.513 1.00 95.50 85 GLU A O 1
ATOM 692 N N . LEU A 1 86 ? 8.575 4.437 -16.027 1.00 96.81 86 LEU A N 1
ATOM 693 C CA . LEU A 1 86 ? 7.974 3.374 -15.206 1.00 96.81 86 LEU A CA 1
ATOM 694 C C . LEU A 1 86 ? 9.045 2.528 -14.514 1.00 96.81 86 LEU A C 1
ATOM 696 O O . LEU A 1 86 ? 9.036 1.298 -14.580 1.00 96.81 86 LEU A O 1
ATOM 700 N N . ILE A 1 87 ? 9.962 3.209 -13.836 1.00 97.31 87 ILE A N 1
ATOM 701 C CA . ILE A 1 87 ? 11.047 2.581 -13.083 1.00 97.31 87 ILE A CA 1
ATOM 702 C C . ILE A 1 87 ? 11.045 3.041 -11.629 1.00 97.31 87 ILE A C 1
ATOM 704 O O . ILE A 1 87 ? 10.598 4.148 -11.318 1.00 97.31 87 ILE A O 1
ATOM 708 N N . ILE A 1 88 ? 11.561 2.173 -10.771 1.00 98.06 88 ILE A N 1
ATOM 709 C CA . ILE A 1 88 ? 11.891 2.416 -9.371 1.00 98.06 88 ILE A CA 1
ATOM 710 C C . ILE A 1 88 ? 13.402 2.175 -9.244 1.00 98.06 88 ILE A C 1
ATOM 712 O O . ILE A 1 88 ? 13.824 1.027 -9.410 1.00 98.06 88 ILE A O 1
ATOM 716 N N . PRO A 1 89 ? 14.230 3.205 -8.999 1.00 97.62 89 PRO A N 1
ATOM 717 C CA . PRO A 1 89 ? 15.649 3.005 -8.712 1.00 97.62 89 PRO A CA 1
ATOM 718 C C . PRO A 1 89 ? 15.815 2.183 -7.432 1.00 97.62 89 PRO A C 1
ATOM 720 O O . PRO A 1 89 ? 15.188 2.506 -6.417 1.00 97.62 89 PRO A O 1
ATOM 723 N N . LEU A 1 90 ? 16.635 1.130 -7.472 1.00 97.44 90 LEU A N 1
ATOM 724 C CA . LEU A 1 90 ? 16.856 0.228 -6.338 1.00 97.44 90 LEU A CA 1
ATOM 725 C C . LEU A 1 90 ? 17.338 0.987 -5.096 1.00 97.44 90 LEU A C 1
ATOM 727 O O . LEU A 1 90 ? 16.895 0.703 -3.991 1.00 97.44 90 LEU A O 1
ATOM 731 N N . GLU A 1 91 ? 18.181 1.998 -5.285 1.00 97.25 91 GLU A N 1
ATOM 732 C CA . GLU A 1 91 ? 18.779 2.815 -4.226 1.00 97.25 91 GLU A CA 1
ATOM 733 C C . GLU A 1 91 ? 17.751 3.678 -3.489 1.00 97.25 91 GLU A C 1
ATOM 735 O O . GLU A 1 91 ? 18.005 4.126 -2.375 1.00 97.25 91 GLU A O 1
ATOM 740 N N . SER A 1 92 ? 16.592 3.923 -4.106 1.00 97.50 92 SER A N 1
ATOM 741 C CA . SER A 1 92 ? 15.493 4.663 -3.479 1.00 97.50 92 SER A CA 1
ATOM 742 C C . SER A 1 92 ? 14.551 3.768 -2.672 1.00 97.50 92 SER A C 1
ATOM 744 O O . SER A 1 92 ? 13.706 4.281 -1.940 1.00 97.50 92 SER A O 1
ATOM 746 N N . LEU A 1 93 ? 14.644 2.446 -2.844 1.00 97.06 93 LEU A N 1
ATOM 747 C CA . LEU A 1 93 ? 13.716 1.484 -2.270 1.00 97.06 93 LEU A CA 1
ATOM 748 C C . LEU A 1 93 ? 14.106 1.188 -0.817 1.00 97.06 93 LEU A C 1
ATOM 750 O O . LEU A 1 93 ? 15.097 0.515 -0.550 1.00 97.06 93 LEU A O 1
ATOM 754 N N . GLU A 1 94 ? 13.295 1.665 0.123 1.00 97.44 94 GLU A N 1
ATOM 755 C CA . GLU A 1 94 ? 13.566 1.567 1.558 1.00 97.44 94 GLU A CA 1
ATOM 756 C C . GLU A 1 94 ? 12.390 0.917 2.298 1.00 97.44 94 GLU A C 1
ATOM 758 O O . GLU A 1 94 ? 11.239 1.316 2.086 1.00 97.44 94 GLU A O 1
ATOM 763 N N . PRO A 1 95 ? 12.632 -0.081 3.162 1.00 96.44 95 PRO A N 1
ATOM 764 C CA . PRO A 1 95 ? 11.579 -0.674 3.969 1.00 96.44 95 PRO A CA 1
ATOM 765 C C . PRO A 1 95 ? 11.185 0.271 5.106 1.00 96.44 95 PRO A C 1
ATOM 767 O O . PRO A 1 95 ? 12.041 0.743 5.845 1.00 96.44 95 PRO A O 1
ATOM 770 N N . VAL A 1 96 ? 9.887 0.536 5.262 1.00 97.50 96 VAL A N 1
ATOM 771 C CA . VAL A 1 96 ? 9.387 1.511 6.256 1.00 97.50 96 VAL A CA 1
ATOM 772 C C . VAL A 1 96 ? 8.244 0.987 7.113 1.00 97.50 96 VAL A C 1
ATOM 774 O O . VAL A 1 96 ? 7.876 1.627 8.088 1.00 97.50 96 VAL A O 1
ATOM 777 N N . PHE A 1 97 ? 7.667 -0.162 6.762 1.00 97.25 97 PHE A N 1
ATOM 778 C CA . PHE A 1 97 ? 6.554 -0.743 7.503 1.00 97.25 97 PHE A CA 1
ATOM 779 C C . PHE A 1 97 ? 6.753 -2.257 7.623 1.00 97.25 97 PHE A C 1
ATOM 781 O O . PHE A 1 97 ? 6.254 -3.003 6.773 1.00 97.25 97 PHE A O 1
ATOM 788 N N . PRO A 1 98 ? 7.546 -2.721 8.608 1.00 95.81 98 PRO A N 1
ATOM 789 C CA . PRO A 1 98 ? 7.786 -4.144 8.828 1.00 95.81 98 PRO A CA 1
ATOM 790 C C . PRO A 1 98 ? 6.501 -4.865 9.264 1.00 95.81 98 PRO A C 1
ATOM 792 O O . PRO A 1 98 ? 5.438 -4.259 9.390 1.00 95.81 98 PRO A O 1
ATOM 795 N N . PHE A 1 99 ? 6.592 -6.178 9.447 1.00 95.69 99 PHE A N 1
ATOM 796 C CA . PHE A 1 99 ? 5.543 -6.979 10.072 1.00 95.69 99 PHE A CA 1
ATOM 797 C C . PHE A 1 99 ? 6.094 -7.668 11.323 1.00 95.69 99 PHE A C 1
ATOM 799 O O . PHE A 1 99 ? 7.297 -7.914 11.428 1.00 95.69 99 PHE A O 1
ATOM 806 N N . GLU A 1 100 ? 5.207 -7.998 12.248 1.00 96.31 100 GLU A N 1
ATOM 807 C CA . GLU A 1 100 ? 5.522 -8.645 13.521 1.00 96.31 100 GLU A CA 1
ATOM 808 C C . GLU A 1 100 ? 5.598 -10.174 13.404 1.00 96.31 100 GLU A C 1
ATOM 810 O O . GLU A 1 100 ? 5.065 -10.784 12.477 1.00 96.31 100 GLU A O 1
ATOM 815 N N . GLU A 1 101 ? 6.199 -10.855 14.386 1.00 96.94 101 GLU A N 1
ATOM 816 C CA . GLU A 1 101 ? 6.356 -12.320 14.347 1.00 96.94 101 GLU A CA 1
ATOM 817 C C . GLU A 1 101 ? 5.024 -13.089 14.276 1.00 96.94 101 GLU A C 1
ATOM 819 O O . GLU A 1 101 ? 4.987 -14.225 13.793 1.00 96.94 101 GLU A O 1
ATOM 824 N N . TRP A 1 102 ? 3.919 -12.495 14.730 1.00 97.31 102 TRP A N 1
ATOM 825 C CA . TRP A 1 102 ? 2.569 -13.065 14.641 1.00 97.31 102 TRP A CA 1
ATOM 826 C C . TRP A 1 102 ? 1.830 -12.712 13.339 1.00 97.31 102 TRP A C 1
ATOM 828 O O . TRP A 1 102 ? 0.723 -13.208 13.105 1.00 97.31 102 TRP A O 1
ATOM 838 N N . GLU A 1 103 ? 2.440 -11.917 12.461 1.00 97.94 103 GLU A N 1
ATOM 839 C CA . GLU A 1 103 ? 1.926 -11.529 11.150 1.00 97.94 103 GLU A CA 1
ATOM 840 C C . GLU A 1 103 ? 2.655 -12.282 10.031 1.00 97.94 103 GLU A C 1
ATOM 842 O O . GLU A 1 103 ? 3.853 -12.546 10.079 1.00 97.94 103 GLU A O 1
ATOM 847 N N . THR A 1 104 ? 1.928 -12.662 8.985 1.00 96.56 104 THR A N 1
ATOM 848 C CA . THR A 1 104 ? 2.523 -13.273 7.785 1.00 96.56 104 THR A CA 1
ATOM 849 C C . THR A 1 104 ? 3.102 -12.222 6.842 1.00 96.56 104 THR A C 1
ATOM 851 O O . THR A 1 104 ? 4.022 -12.524 6.087 1.00 96.56 104 THR A O 1
ATOM 854 N N . LYS A 1 105 ? 2.507 -11.024 6.820 1.00 97.12 105 LYS A N 1
ATOM 855 C CA . LYS A 1 105 ? 2.878 -9.903 5.948 1.00 97.12 105 LYS A CA 1
ATOM 856 C C . LYS A 1 105 ? 2.120 -8.634 6.328 1.00 97.12 105 LYS A C 1
ATOM 858 O O . LYS A 1 105 ? 1.015 -8.736 6.869 1.00 97.12 105 LYS A O 1
ATOM 863 N N . THR A 1 106 ? 2.646 -7.494 5.893 1.00 97.50 106 THR A N 1
ATOM 864 C CA . THR A 1 106 ? 1.975 -6.184 5.886 1.00 97.50 106 THR A CA 1
ATOM 865 C C . THR A 1 106 ? 1.908 -5.600 4.472 1.00 97.50 106 THR A C 1
ATOM 867 O O . THR A 1 106 ? 2.645 -6.011 3.569 1.00 97.50 106 THR A O 1
ATOM 870 N N . GLY A 1 107 ? 1.000 -4.649 4.246 1.00 97.06 107 GLY A N 1
ATOM 871 C CA . GLY A 1 107 ? 0.914 -3.910 2.986 1.00 97.06 107 GLY A CA 1
ATOM 872 C C . GLY A 1 107 ? 0.032 -2.665 3.056 1.00 97.06 107 GLY A C 1
ATOM 873 O O . GLY A 1 107 ? -0.860 -2.560 3.897 1.00 97.06 107 GLY A O 1
ATOM 874 N N . TRP A 1 108 ? 0.251 -1.728 2.135 1.00 98.12 108 TRP A N 1
ATOM 875 C CA . TRP A 1 108 ? -0.550 -0.507 2.014 1.00 98.12 108 TRP A CA 1
ATOM 876 C C . TRP A 1 108 ? -1.913 -0.815 1.388 1.00 98.12 108 TRP A C 1
ATOM 878 O O . TRP A 1 108 ? -1.991 -1.433 0.329 1.00 98.12 108 TRP A O 1
ATOM 888 N N . SER A 1 109 ? -3.001 -0.416 2.037 1.00 94.62 109 SER A N 1
ATOM 889 C CA . SER A 1 109 ? -4.355 -0.807 1.636 1.00 94.62 109 SER A CA 1
ATOM 890 C C . SER A 1 109 ? -5.106 0.287 0.872 1.00 94.62 109 SER A C 1
ATOM 892 O O . SER A 1 109 ? -5.886 -0.028 -0.016 1.00 94.62 109 SER A O 1
ATOM 894 N N . THR A 1 110 ? -4.864 1.575 1.119 1.00 97.75 110 THR A N 1
ATOM 895 C CA . THR A 1 110 ? -5.626 2.659 0.463 1.00 97.75 110 THR A CA 1
ATOM 896 C C . THR A 1 110 ? -4.743 3.613 -0.335 1.00 97.75 110 THR A C 1
ATOM 898 O O . THR A 1 110 ? -3.520 3.570 -0.248 1.00 97.75 110 THR A O 1
ATOM 901 N N . ASN A 1 111 ? -5.356 4.545 -1.076 1.00 97.81 111 ASN A N 1
ATOM 902 C CA . ASN A 1 111 ? -4.664 5.779 -1.456 1.00 97.81 111 ASN A CA 1
ATOM 903 C C . ASN A 1 111 ? -4.274 6.599 -0.214 1.00 97.81 111 ASN A C 1
ATOM 905 O O . ASN A 1 111 ? -4.833 6.412 0.869 1.00 97.81 111 ASN A O 1
ATOM 909 N N . THR A 1 112 ? -3.352 7.542 -0.396 1.00 97.88 112 THR A N 1
ATOM 910 C CA . THR A 1 112 ? -3.003 8.521 0.636 1.00 97.88 112 THR A CA 1
ATOM 911 C C . THR A 1 112 ? -3.993 9.687 0.636 1.00 97.88 112 THR A C 1
ATOM 913 O O . THR A 1 112 ? -4.620 9.997 -0.385 1.00 97.88 112 THR A O 1
ATOM 916 N N . VAL A 1 113 ? -4.132 10.344 1.786 1.00 96.94 113 VAL A N 1
ATOM 917 C CA . VAL A 1 113 ? -4.885 11.590 1.955 1.00 96.94 113 VAL A CA 1
ATOM 918 C C . VAL A 1 113 ? -4.046 12.568 2.761 1.00 96.94 113 VAL A C 1
ATOM 920 O O . VAL A 1 113 ? -3.593 12.243 3.853 1.00 96.94 113 VAL A O 1
ATOM 923 N N . LYS A 1 114 ? -3.855 13.784 2.247 1.00 95.31 114 LYS A N 1
ATOM 924 C CA . LYS A 1 114 ? -3.142 14.838 2.975 1.00 95.31 114 LYS A CA 1
ATOM 925 C C . LYS A 1 114 ? -3.953 15.273 4.200 1.00 95.31 114 LYS A C 1
ATOM 927 O O . LYS A 1 114 ? -5.115 15.653 4.057 1.00 95.31 114 LYS A O 1
ATOM 932 N N . VAL A 1 115 ? -3.351 15.222 5.387 1.00 92.75 115 VAL A N 1
ATOM 933 C CA . VAL A 1 115 ? -4.016 15.538 6.670 1.00 92.75 115 VAL A CA 1
ATOM 934 C C . VAL A 1 115 ? -3.413 16.729 7.411 1.00 92.75 115 VAL A C 1
ATOM 936 O O . VAL A 1 115 ? -4.077 17.252 8.314 1.00 92.75 115 VAL A O 1
ATOM 939 N N . GLY A 1 116 ? -2.229 17.173 6.983 1.00 89.94 116 GLY A N 1
ATOM 940 C CA . GLY A 1 116 ? -1.479 18.308 7.513 1.00 89.94 116 GLY A CA 1
ATOM 941 C C . GLY A 1 116 ? -0.478 18.849 6.486 1.00 89.94 116 GLY A C 1
ATOM 942 O O . GLY A 1 116 ? -0.482 18.464 5.311 1.00 89.94 116 GLY A O 1
ATOM 943 N N . GLU A 1 117 ? 0.377 19.775 6.909 1.00 93.25 117 GLU A N 1
ATOM 944 C CA . GLU A 1 117 ? 1.516 20.213 6.100 1.00 93.25 117 GLU A CA 1
ATOM 945 C C . GLU A 1 117 ? 2.576 19.107 6.095 1.00 93.25 117 GLU A C 1
ATOM 947 O O . GLU A 1 117 ? 3.026 18.683 7.149 1.00 93.25 117 GLU A O 1
ATOM 952 N N . GLY A 1 118 ? 2.916 18.578 4.917 1.00 94.12 118 GLY A N 1
ATOM 953 C CA . GLY A 1 118 ? 3.863 17.463 4.784 1.00 94.12 118 GLY A CA 1
ATOM 954 C C . GLY A 1 118 ? 3.353 16.088 5.243 1.00 94.12 118 GLY A C 1
ATOM 955 O O . GLY A 1 118 ? 4.026 15.102 4.978 1.00 94.12 118 GLY A O 1
ATOM 956 N N . GLU A 1 119 ? 2.171 15.995 5.861 1.00 96.81 119 GLU A N 1
ATOM 957 C CA . GLU A 1 119 ? 1.644 14.753 6.447 1.00 96.81 119 GLU A CA 1
ATOM 958 C C . GLU A 1 119 ? 0.521 14.119 5.620 1.00 96.81 119 GLU A C 1
ATOM 960 O O . GLU A 1 119 ? -0.470 14.770 5.249 1.00 96.81 119 GLU A O 1
ATOM 965 N N . TYR A 1 120 ? 0.637 12.810 5.403 1.00 97.88 120 TYR A N 1
ATOM 966 C CA . TYR A 1 120 ? -0.288 12.014 4.606 1.00 97.88 120 TYR A CA 1
ATOM 967 C C . TYR A 1 120 ? -0.739 10.777 5.374 1.00 97.88 120 TYR A C 1
ATOM 969 O O . TYR A 1 120 ? 0.074 9.979 5.821 1.00 97.88 120 TYR A O 1
ATOM 977 N N . LEU A 1 121 ? -2.049 10.590 5.481 1.00 98.00 121 LEU A N 1
ATOM 978 C CA . LEU A 1 121 ? -2.659 9.410 6.075 1.00 98.00 121 LEU A CA 1
ATOM 979 C C . LEU A 1 121 ? -2.865 8.332 5.008 1.00 98.00 121 LEU A C 1
ATOM 981 O O . LEU A 1 121 ? -3.305 8.631 3.895 1.00 98.00 121 LEU A O 1
ATOM 985 N N . VAL A 1 122 ? -2.594 7.078 5.350 1.00 98.56 122 VAL A N 1
ATOM 986 C CA . VAL A 1 122 ? -2.773 5.918 4.474 1.00 98.56 122 VAL A CA 1
ATOM 987 C C . VAL A 1 122 ? -3.249 4.717 5.283 1.00 98.56 122 VAL A C 1
ATOM 989 O O . VAL A 1 122 ? -2.826 4.512 6.417 1.00 98.56 122 VAL A O 1
ATOM 992 N N . GLY A 1 123 ? -4.145 3.917 4.716 1.00 98.44 123 GLY A N 1
ATOM 993 C CA . GLY A 1 123 ? -4.508 2.622 5.271 1.00 98.44 123 GLY A CA 1
ATOM 994 C C . GLY A 1 123 ? -3.399 1.605 5.062 1.00 98.44 123 GLY A C 1
ATOM 995 O O . GLY A 1 123 ? -2.782 1.547 3.997 1.00 98.44 123 GLY A O 1
ATOM 996 N N . TRP A 1 124 ? -3.193 0.759 6.058 1.00 98.44 124 TRP A N 1
ATOM 997 C CA . TRP A 1 124 ? -2.363 -0.433 5.952 1.00 98.44 124 TRP A CA 1
ATOM 998 C C . TRP A 1 124 ? -3.159 -1.652 6.416 1.00 98.44 124 TRP A C 1
ATOM 1000 O O . TRP A 1 124 ? -4.221 -1.530 7.030 1.00 98.44 124 TRP A O 1
ATOM 1010 N N . HIS A 1 125 ? -2.669 -2.836 6.073 1.00 98.31 125 HIS A N 1
ATOM 1011 C CA . HIS A 1 125 ? -3.211 -4.096 6.557 1.00 98.31 125 HIS A CA 1
ATOM 1012 C C . HIS A 1 125 ? -2.095 -5.064 6.929 1.00 98.31 125 HIS A C 1
ATOM 1014 O O . HIS A 1 125 ? -1.009 -5.017 6.347 1.00 98.31 125 HIS A O 1
ATOM 1020 N N . ALA A 1 126 ? -2.403 -5.979 7.840 1.00 98.06 126 ALA A N 1
ATOM 1021 C CA . ALA A 1 126 ? -1.623 -7.178 8.089 1.00 98.06 126 ALA A CA 1
ATOM 1022 C C . ALA A 1 126 ? -2.481 -8.431 7.954 1.00 98.06 126 ALA A C 1
ATOM 1024 O O . ALA A 1 126 ? -3.707 -8.387 8.071 1.00 98.06 126 ALA A O 1
ATOM 1025 N N . VAL A 1 127 ? -1.810 -9.559 7.727 1.00 97.94 127 VAL A N 1
ATOM 1026 C CA . VAL A 1 127 ? -2.436 -10.884 7.743 1.00 97.94 127 VAL A CA 1
ATOM 1027 C C . VAL A 1 127 ? -1.935 -11.657 8.948 1.00 97.94 127 VAL A C 1
ATOM 1029 O O . VAL A 1 127 ? -0.743 -11.959 9.022 1.00 97.94 127 VAL A O 1
ATOM 1032 N N . LEU A 1 128 ? -2.820 -12.011 9.877 1.00 97.88 128 LEU A N 1
ATOM 1033 C CA . LEU A 1 128 ? -2.410 -12.722 11.087 1.00 97.88 128 LEU A CA 1
ATOM 1034 C C . LEU A 1 128 ? -2.118 -14.198 10.814 1.00 97.88 128 LEU A C 1
ATOM 1036 O O . LEU A 1 128 ? -2.869 -14.878 10.120 1.00 97.88 128 LEU A O 1
ATOM 1040 N N . LYS A 1 129 ? -1.058 -14.742 11.425 1.00 97.56 129 LYS A N 1
ATOM 1041 C CA . LYS A 1 129 ? -0.715 -16.173 11.302 1.00 97.56 129 LYS A CA 1
ATOM 1042 C C . LYS A 1 129 ? -1.758 -17.094 11.939 1.00 97.56 129 LYS A C 1
ATOM 1044 O O . LYS A 1 129 ? -1.898 -18.236 11.515 1.00 97.56 129 LYS A O 1
ATOM 1049 N N . LYS A 1 130 ? -2.459 -16.614 12.972 1.00 96.81 130 LYS A N 1
ATOM 1050 C CA . LYS A 1 130 ? -3.388 -17.415 13.785 1.00 96.81 130 LYS A CA 1
ATOM 1051 C C . LYS A 1 130 ? -4.590 -17.924 12.986 1.00 96.81 130 LYS A C 1
ATOM 1053 O O . LYS A 1 130 ? -4.992 -19.068 13.163 1.00 96.81 130 LYS A O 1
ATOM 1058 N N . ASP A 1 131 ? -5.176 -17.061 12.165 1.00 95.50 131 ASP A N 1
ATOM 1059 C CA . ASP A 1 131 ? -6.465 -17.292 11.501 1.00 95.50 131 ASP A CA 1
ATOM 1060 C C . ASP A 1 131 ? -6.508 -16.771 10.056 1.00 95.50 131 ASP A C 1
ATOM 1062 O O . ASP A 1 131 ? -7.539 -16.877 9.397 1.00 95.50 131 ASP A O 1
ATOM 1066 N N . LEU A 1 132 ? -5.390 -16.238 9.549 1.00 96.38 132 LEU A N 1
ATOM 1067 C CA . LEU A 1 132 ? -5.280 -15.605 8.233 1.00 96.38 132 LEU A CA 1
ATOM 1068 C C . LEU A 1 132 ? -6.202 -14.387 8.054 1.00 96.38 132 LEU A C 1
ATOM 1070 O O . LEU A 1 132 ? -6.421 -13.960 6.916 1.00 96.38 132 LEU A O 1
ATOM 1074 N N . SER A 1 133 ? -6.698 -13.811 9.157 1.00 97.19 133 SER A N 1
ATOM 1075 C CA . SER A 1 133 ? -7.531 -12.610 9.129 1.00 97.19 133 SER A CA 1
ATOM 1076 C C . SER A 1 133 ? -6.758 -11.410 8.597 1.00 97.19 133 SER A C 1
ATOM 1078 O O . SER A 1 133 ? -5.568 -11.239 8.880 1.00 97.19 133 SER A O 1
ATOM 1080 N N . TYR A 1 134 ? -7.448 -10.577 7.819 1.00 98.00 134 TYR A N 1
ATOM 1081 C CA . TYR A 1 134 ? -6.933 -9.284 7.384 1.00 98.00 134 TYR A CA 1
ATOM 1082 C C . TYR A 1 134 ? -7.403 -8.221 8.362 1.00 98.00 134 TYR A C 1
ATOM 1084 O O . TYR A 1 134 ? -8.599 -7.946 8.463 1.00 98.00 134 TYR A O 1
ATOM 1092 N N . ARG A 1 135 ? -6.445 -7.618 9.060 1.00 97.50 135 ARG A N 1
ATOM 1093 C CA . ARG A 1 135 ? -6.690 -6.541 10.019 1.00 97.50 135 ARG A CA 1
ATOM 1094 C C . ARG A 1 135 ? -6.059 -5.265 9.513 1.00 97.50 135 ARG A C 1
ATOM 1096 O O . ARG A 1 135 ? -4.976 -5.298 8.933 1.00 97.50 135 ARG A O 1
ATOM 1103 N N . ASN A 1 136 ? -6.752 -4.155 9.711 1.00 98.31 136 ASN A N 1
ATOM 1104 C CA . ASN A 1 136 ? -6.417 -2.883 9.097 1.00 98.31 136 ASN A CA 1
ATOM 1105 C C . ASN A 1 136 ? -6.127 -1.834 10.165 1.00 98.31 136 ASN A C 1
ATOM 1107 O O . ASN A 1 136 ? -6.767 -1.784 11.221 1.00 98.31 136 ASN A O 1
ATOM 1111 N N . GLY A 1 137 ? -5.181 -0.968 9.838 1.00 97.94 137 GLY A N 1
ATOM 1112 C CA . GLY A 1 137 ? -4.876 0.233 10.594 1.00 97.94 137 GLY A CA 1
ATOM 1113 C C . GLY A 1 137 ? -4.638 1.414 9.665 1.00 97.94 137 GLY A C 1
ATOM 1114 O O . GLY A 1 137 ? -4.836 1.334 8.447 1.00 97.94 137 GLY A O 1
ATOM 1115 N N . LEU A 1 138 ? -4.224 2.528 10.254 1.00 98.31 138 LEU A N 1
ATOM 1116 C CA . LEU A 1 138 ? -3.811 3.723 9.534 1.00 98.31 138 LEU A CA 1
ATOM 1117 C C . LEU A 1 138 ? -2.390 4.101 9.933 1.00 98.31 138 LEU A C 1
ATOM 1119 O O . LEU A 1 138 ? -1.972 3.882 11.066 1.00 98.31 138 LEU A O 1
ATOM 1123 N N . ALA A 1 139 ? -1.669 4.683 8.988 1.00 98.31 139 ALA A N 1
ATOM 1124 C CA . ALA A 1 139 ? -0.332 5.215 9.168 1.00 98.31 139 ALA A CA 1
ATOM 1125 C C . ALA A 1 139 ? -0.285 6.658 8.670 1.00 98.31 139 ALA A C 1
ATOM 1127 O O . ALA A 1 139 ? -0.962 7.005 7.699 1.00 98.31 139 ALA A O 1
ATOM 1128 N N . ILE A 1 140 ? 0.523 7.484 9.324 1.00 98.19 140 ILE A N 1
ATOM 1129 C CA . ILE A 1 140 ? 0.914 8.800 8.823 1.00 98.19 140 ILE A CA 1
ATOM 1130 C C . ILE A 1 140 ? 2.312 8.666 8.247 1.00 98.19 140 ILE A C 1
ATOM 1132 O O . ILE A 1 140 ? 3.205 8.128 8.899 1.00 98.19 140 ILE A O 1
ATOM 1136 N N . VAL A 1 141 ? 2.495 9.174 7.035 1.00 98.50 141 VAL A N 1
ATOM 1137 C CA . VAL A 1 141 ? 3.797 9.295 6.390 1.00 98.50 141 VAL A CA 1
ATOM 1138 C C . VAL A 1 141 ? 4.094 10.746 6.040 1.00 98.50 141 VAL A C 1
ATOM 1140 O O . VAL A 1 141 ? 3.175 11.540 5.812 1.00 98.50 141 VAL A O 1
ATOM 1143 N N . ASP A 1 142 ? 5.377 11.087 5.983 1.00 97.81 142 ASP A N 1
ATOM 1144 C CA . ASP A 1 142 ? 5.824 12.369 5.446 1.00 97.81 142 ASP A CA 1
ATOM 1145 C C . ASP A 1 142 ? 5.725 12.401 3.907 1.00 97.81 142 ASP A C 1
ATOM 1147 O O . ASP A 1 142 ? 5.413 11.408 3.245 1.00 97.81 142 ASP A O 1
ATOM 1151 N N . GLU A 1 143 ? 6.032 13.548 3.304 1.00 97.00 143 GLU A N 1
ATOM 1152 C CA . GLU A 1 143 ? 6.037 13.747 1.848 1.00 97.00 143 GLU A CA 1
ATOM 1153 C C . GLU A 1 143 ? 7.026 12.858 1.073 1.00 97.00 143 GLU A C 1
ATOM 1155 O O . GLU A 1 143 ? 6.882 12.706 -0.143 1.00 97.00 143 GLU A O 1
ATOM 1160 N N . LYS A 1 144 ? 8.005 12.264 1.767 1.00 97.12 144 LYS A N 1
ATOM 1161 C CA . LYS A 1 144 ? 9.012 11.331 1.240 1.00 97.12 144 LYS A CA 1
ATOM 1162 C C . LYS A 1 144 ? 8.649 9.865 1.506 1.00 97.12 144 LYS A C 1
ATOM 1164 O O . LYS A 1 144 ? 9.369 8.972 1.053 1.00 97.12 144 LYS A O 1
ATOM 1169 N N . GLY A 1 145 ? 7.513 9.615 2.158 1.00 97.81 145 GLY A N 1
ATOM 1170 C CA . GLY A 1 145 ? 6.998 8.289 2.470 1.00 97.81 145 GLY A CA 1
ATOM 1171 C C . GLY A 1 145 ? 7.616 7.654 3.716 1.00 97.81 145 GLY A C 1
ATOM 1172 O O . GLY A 1 145 ? 7.442 6.451 3.901 1.00 97.81 145 GLY A O 1
ATOM 1173 N N . HIS A 1 146 ? 8.332 8.410 4.554 1.00 97.94 146 HIS A N 1
ATOM 1174 C CA . HIS A 1 146 ? 8.793 7.901 5.847 1.00 97.94 146 HIS A CA 1
ATOM 1175 C C . HIS A 1 146 ? 7.631 7.826 6.826 1.00 97.94 146 HIS A C 1
ATOM 1177 O O . HIS A 1 146 ? 6.793 8.724 6.872 1.00 97.94 146 HIS A O 1
ATOM 1183 N N . LEU A 1 147 ? 7.608 6.765 7.624 1.00 97.94 147 LEU A N 1
ATOM 1184 C CA . LEU A 1 147 ? 6.598 6.554 8.647 1.00 97.94 147 LEU A CA 1
ATOM 1185 C C . LEU A 1 147 ? 6.785 7.559 9.794 1.00 97.94 147 LEU A C 1
ATOM 1187 O O . LEU A 1 147 ? 7.866 7.649 10.367 1.00 97.94 147 LEU A O 1
ATOM 1191 N N . LEU A 1 148 ? 5.729 8.307 10.109 1.00 97.69 148 LEU A N 1
ATOM 1192 C CA . LEU A 1 148 ? 5.675 9.259 11.224 1.00 97.69 148 LEU A CA 1
ATOM 1193 C C . LEU A 1 148 ? 4.876 8.702 12.406 1.00 97.69 148 LEU A C 1
ATOM 1195 O O . LEU A 1 148 ? 5.183 8.993 13.556 1.00 97.69 148 LEU A O 1
ATOM 1199 N N . GLY A 1 149 ? 3.854 7.895 12.120 1.00 97.44 149 GLY A N 1
ATOM 1200 C CA . GLY A 1 149 ? 3.004 7.293 13.139 1.00 97.44 149 GLY A CA 1
ATOM 1201 C C . GLY A 1 149 ? 2.161 6.153 12.586 1.00 97.44 149 GLY A C 1
ATOM 1202 O O . GLY A 1 149 ? 1.896 6.092 11.383 1.00 97.44 149 GLY A O 1
ATOM 1203 N N . THR A 1 150 ? 1.706 5.261 13.461 1.00 98.06 150 THR A N 1
ATOM 1204 C CA . THR A 1 150 ? 0.743 4.205 13.125 1.00 98.06 150 THR A CA 1
ATOM 1205 C C . THR A 1 150 ? -0.285 4.012 14.232 1.00 98.06 150 THR A C 1
ATOM 1207 O O . THR A 1 150 ? -0.012 4.222 15.413 1.00 98.06 150 THR A O 1
ATOM 1210 N N . THR A 1 151 ? -1.486 3.585 13.862 1.00 98.19 151 THR A N 1
ATOM 1211 C CA . THR A 1 151 ? -2.433 2.993 14.808 1.00 98.19 151 THR A CA 1
ATOM 1212 C C . THR A 1 151 ? -2.085 1.523 15.046 1.00 98.19 151 THR A C 1
ATOM 1214 O O . THR A 1 151 ? -1.365 0.919 14.250 1.00 98.19 151 THR A O 1
ATOM 1217 N N . ASP A 1 152 ? -2.662 0.915 16.086 1.00 96.62 152 ASP A N 1
ATOM 1218 C CA . ASP A 1 152 ? -2.840 -0.545 16.113 1.00 96.62 152 ASP A CA 1
ATOM 1219 C C . ASP A 1 152 ? -3.880 -0.962 15.045 1.00 96.62 152 ASP A C 1
ATOM 1221 O O . ASP A 1 152 ? -4.329 -0.145 14.229 1.00 96.62 152 ASP A O 1
ATOM 1225 N N . TYR A 1 153 ? -4.328 -2.220 15.058 1.00 97.06 153 TYR A N 1
ATOM 1226 C CA . TYR A 1 153 ? -5.512 -2.600 14.287 1.00 97.06 153 TYR A CA 1
ATOM 1227 C C . TYR A 1 153 ? -6.748 -1.893 14.851 1.00 97.06 153 TYR A C 1
ATOM 1229 O O . TYR A 1 153 ? -7.114 -2.086 16.009 1.00 97.06 153 TYR A O 1
ATOM 1237 N N . ILE A 1 154 ? -7.391 -1.079 14.020 1.00 96.56 154 ILE A N 1
ATOM 1238 C CA . ILE A 1 154 ? -8.609 -0.333 14.375 1.00 96.56 154 ILE A CA 1
ATOM 1239 C C . ILE A 1 154 ? -9.811 -0.737 13.519 1.00 96.56 154 ILE A C 1
ATOM 1241 O O . ILE A 1 154 ? -10.919 -0.260 13.756 1.00 96.56 154 ILE A O 1
ATOM 1245 N N . LEU A 1 155 ? -9.589 -1.587 12.513 1.00 96.62 155 LEU A N 1
ATOM 1246 C CA . LEU A 1 155 ? -10.629 -2.142 11.662 1.00 96.62 155 LEU A CA 1
ATOM 1247 C C . LEU A 1 155 ? -10.324 -3.615 11.369 1.00 96.62 155 LEU A C 1
ATOM 1249 O O . LEU A 1 155 ? -9.394 -3.950 10.629 1.00 96.62 155 LEU A O 1
ATOM 1253 N N . GLU A 1 156 ? -11.126 -4.492 11.954 1.00 95.94 156 GLU A N 1
ATOM 1254 C CA . GLU A 1 156 ? -11.075 -5.939 11.775 1.00 95.94 156 GLU A CA 1
ATOM 1255 C C . GLU A 1 156 ? -12.487 -6.482 11.522 1.00 95.94 156 GLU A C 1
ATOM 1257 O O . GLU A 1 156 ? -13.444 -5.813 11.906 1.00 95.94 156 GLU A O 1
ATOM 1262 N N . PRO A 1 157 ? -12.627 -7.647 10.864 1.00 95.69 157 PRO A N 1
ATOM 1263 C CA . PRO A 1 157 ? -13.933 -8.255 10.643 1.00 95.69 157 PRO A CA 1
ATOM 1264 C C . PRO A 1 157 ? -14.667 -8.506 11.962 1.00 95.69 157 PRO A C 1
ATOM 1266 O O . PRO A 1 157 ? -14.141 -9.217 12.819 1.00 95.69 157 PRO A O 1
ATOM 1269 N N . GLU A 1 158 ? -15.880 -7.973 12.097 1.00 95.12 158 GLU A N 1
ATOM 1270 C CA . GLU A 1 158 ? -16.744 -8.193 13.255 1.00 95.12 158 GLU A CA 1
ATOM 1271 C C . GLU A 1 158 ? -18.141 -8.678 12.839 1.00 95.12 158 GLU A C 1
ATOM 1273 O O . GLU A 1 158 ? -18.901 -8.017 12.125 1.00 95.12 158 GLU A O 1
ATOM 1278 N N . GLY A 1 159 ? -18.517 -9.857 13.339 1.00 94.88 159 GLY A N 1
ATOM 1279 C CA . GLY A 1 159 ? -19.842 -10.424 13.129 1.00 94.88 159 GLY A CA 1
ATOM 1280 C C . GLY A 1 159 ? -20.047 -11.026 11.737 1.00 94.88 159 GLY A C 1
ATOM 1281 O O . GLY A 1 159 ? -19.229 -10.920 10.827 1.00 94.88 159 GLY A O 1
ATOM 1282 N N . LEU A 1 160 ? -21.191 -11.693 11.558 1.00 92.12 160 LEU A N 1
ATOM 1283 C CA . LEU A 1 160 ? -21.424 -12.581 10.410 1.00 92.12 160 LEU A CA 1
ATOM 1284 C C . LEU A 1 160 ? -21.288 -11.906 9.038 1.00 92.12 160 LEU A C 1
ATOM 1286 O O . LEU A 1 160 ? -20.902 -12.570 8.080 1.00 92.12 160 LEU A O 1
ATOM 1290 N N . ALA A 1 161 ? -21.620 -10.619 8.929 1.00 92.94 161 ALA A N 1
ATOM 1291 C CA . ALA A 1 161 ? -21.551 -9.898 7.660 1.00 92.94 161 ALA A CA 1
ATOM 1292 C C . ALA A 1 161 ? -20.107 -9.639 7.201 1.00 92.94 161 ALA A C 1
ATOM 1294 O O . ALA A 1 161 ? -19.860 -9.543 6.001 1.00 92.94 161 ALA A O 1
ATOM 1295 N N . GLU A 1 162 ? -19.163 -9.533 8.133 1.00 95.19 162 GLU A N 1
ATOM 1296 C CA . GLU A 1 162 ? -17.762 -9.232 7.830 1.00 95.19 162 GLU A CA 1
ATOM 1297 C C . GLU A 1 162 ? -16.874 -10.475 7.920 1.00 95.19 162 GLU A C 1
ATOM 1299 O O . GLU A 1 162 ? -15.895 -10.611 7.185 1.00 95.19 162 GLU A O 1
ATOM 1304 N N . GLU A 1 163 ? -17.239 -11.419 8.786 1.00 95.31 163 GLU A N 1
ATOM 1305 C CA . GLU A 1 163 ? -16.495 -12.658 8.995 1.00 95.31 163 GLU A CA 1
ATOM 1306 C C . GLU A 1 163 ? -16.747 -13.704 7.897 1.00 95.31 163 GLU A C 1
ATOM 1308 O O . GLU A 1 163 ? -15.895 -14.568 7.678 1.00 95.31 163 GLU A O 1
ATOM 1313 N N . TYR A 1 164 ? -17.878 -13.628 7.184 1.00 91.88 164 TYR A N 1
ATOM 1314 C CA . TYR A 1 164 ? -18.268 -14.581 6.141 1.00 91.88 164 TYR A CA 1
ATOM 1315 C C . TYR A 1 164 ? -18.191 -13.982 4.730 1.00 91.88 164 TYR A C 1
ATOM 1317 O O . TYR A 1 164 ? -18.465 -12.805 4.525 1.00 91.88 164 TYR A O 1
ATOM 1325 N N . GLY A 1 165 ? -17.844 -14.809 3.742 1.00 91.69 165 GLY A N 1
ATOM 1326 C CA . GLY A 1 165 ? -17.750 -14.428 2.331 1.00 91.69 165 GLY A CA 1
ATOM 1327 C C . GLY A 1 165 ? -16.947 -15.441 1.515 1.00 91.69 165 GLY A C 1
ATOM 1328 O O . GLY A 1 165 ? -16.528 -16.474 2.046 1.00 91.69 165 GLY A O 1
ATOM 1329 N N . ASP A 1 166 ? -16.680 -15.122 0.248 1.00 94.44 166 ASP A N 1
ATOM 1330 C CA . ASP A 1 166 ? -15.768 -15.889 -0.618 1.00 94.44 166 ASP A CA 1
ATOM 1331 C C . ASP A 1 166 ? -14.373 -16.007 0.011 1.00 94.44 166 ASP A C 1
ATOM 1333 O O . ASP A 1 166 ? -13.674 -17.012 -0.156 1.00 94.44 166 ASP A O 1
ATOM 1337 N N . ARG A 1 167 ? -13.995 -14.996 0.801 1.00 94.62 167 ARG A N 1
ATOM 1338 C CA . ARG A 1 167 ? -12.801 -15.006 1.634 1.00 94.62 167 ARG A CA 1
ATOM 1339 C C . ARG A 1 167 ? -13.112 -14.583 3.069 1.00 94.62 167 ARG A C 1
ATOM 1341 O O . ARG A 1 167 ? -13.078 -13.404 3.395 1.00 94.62 167 ARG A O 1
ATOM 1348 N N . ALA A 1 168 ? -13.392 -15.560 3.928 1.00 95.62 168 ALA A N 1
ATOM 1349 C CA . ALA A 1 168 ? -13.701 -15.332 5.340 1.00 95.62 168 ALA A CA 1
ATOM 1350 C C . ALA A 1 168 ? -12.620 -14.511 6.071 1.00 95.62 168 ALA A C 1
ATOM 1352 O O . ALA A 1 168 ? -11.428 -14.649 5.783 1.00 95.62 168 ALA A O 1
ATOM 1353 N N . LEU A 1 169 ? -13.053 -13.705 7.047 1.00 96.94 169 LEU A N 1
ATOM 1354 C CA . LEU A 1 169 ? -12.200 -12.855 7.890 1.00 96.94 169 LEU A CA 1
ATOM 1355 C C . LEU A 1 169 ? -11.347 -11.837 7.108 1.00 96.94 169 LEU A C 1
ATOM 1357 O O . LEU A 1 169 ? -10.217 -11.528 7.503 1.00 96.94 169 LEU A O 1
ATOM 1361 N N . VAL A 1 170 ? -11.870 -11.304 5.998 1.00 97.19 170 VAL A N 1
ATOM 1362 C CA . VAL A 1 170 ? -11.157 -10.312 5.185 1.00 97.19 170 VAL A CA 1
ATOM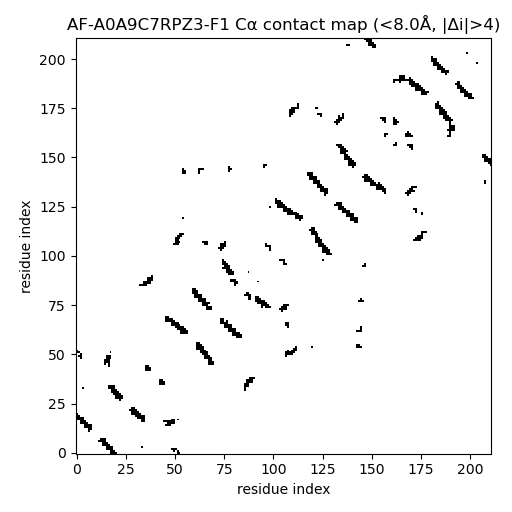 1363 C C . VAL A 1 170 ? -11.904 -8.995 5.084 1.00 97.19 170 VAL A C 1
ATOM 1365 O O . VAL A 1 170 ? -12.968 -8.913 4.479 1.00 97.19 170 VAL A O 1
ATOM 1368 N N . ILE A 1 171 ? -11.258 -7.945 5.585 1.00 97.12 171 ILE A N 1
ATOM 1369 C CA . ILE A 1 171 ? -11.522 -6.560 5.206 1.00 97.12 171 ILE A CA 1
ATOM 1370 C C . ILE A 1 171 ? -10.271 -6.047 4.485 1.00 97.12 171 ILE A C 1
ATOM 1372 O O . ILE A 1 171 ? -9.175 -6.096 5.047 1.00 97.12 171 ILE A O 1
ATOM 1376 N N . PHE A 1 172 ? -10.404 -5.593 3.236 1.00 96.81 172 PHE A N 1
ATOM 1377 C CA . PHE A 1 172 ? -9.275 -5.149 2.410 1.00 96.81 172 PHE A CA 1
ATOM 1378 C C . PHE A 1 172 ? -9.494 -3.737 1.876 1.00 96.81 172 PHE A C 1
ATOM 1380 O O . PHE A 1 172 ? -10.433 -3.496 1.122 1.00 96.81 172 PHE A O 1
ATOM 1387 N N . GLY A 1 173 ? -8.618 -2.804 2.248 1.00 95.62 173 GLY A N 1
ATOM 1388 C CA . GLY A 1 173 ? -8.748 -1.404 1.844 1.00 95.62 173 GLY A CA 1
ATOM 1389 C C . GLY A 1 173 ? -8.570 -1.183 0.357 1.00 95.62 173 GLY A C 1
ATOM 1390 O O . GLY A 1 173 ? -7.840 -1.902 -0.321 1.00 95.62 173 GLY A O 1
ATOM 1391 N N . ASN A 1 174 ? -9.251 -0.164 -0.155 1.00 95.00 174 ASN A N 1
ATOM 1392 C CA . ASN A 1 174 ? -9.101 0.289 -1.532 1.00 95.00 174 ASN A CA 1
ATOM 1393 C C . ASN A 1 174 ? -9.074 1.815 -1.634 1.00 95.00 174 ASN A C 1
ATOM 1395 O O . ASN A 1 174 ? -8.363 2.357 -2.479 1.00 95.00 174 ASN A O 1
ATOM 1399 N N . GLY A 1 175 ? -9.844 2.507 -0.791 1.00 97.12 175 GLY A N 1
ATOM 1400 C CA . GLY A 1 175 ? -10.011 3.952 -0.850 1.00 97.12 175 GLY A CA 1
ATOM 1401 C C . GLY A 1 175 ? -10.012 4.601 0.526 1.00 97.12 175 GLY A C 1
ATOM 1402 O O . GLY A 1 175 ? -10.539 4.049 1.488 1.00 97.12 175 GLY A O 1
ATOM 1403 N N . LEU A 1 176 ? -9.442 5.797 0.590 1.00 98.00 176 LEU A N 1
ATOM 1404 C CA . LEU A 1 176 ? -9.475 6.676 1.748 1.00 98.00 176 LEU A CA 1
ATOM 1405 C C . LEU A 1 176 ? -9.800 8.086 1.269 1.00 98.00 176 LEU A C 1
ATOM 1407 O O . LEU A 1 176 ? -9.182 8.585 0.326 1.00 98.00 176 LEU A O 1
ATOM 1411 N N . LEU A 1 177 ? -10.756 8.743 1.914 1.00 97.19 177 LEU A N 1
ATOM 1412 C CA . LEU A 1 177 ? -11.026 10.154 1.675 1.00 97.19 177 LEU A CA 1
ATOM 1413 C C . LEU A 1 177 ? -11.417 10.871 2.963 1.00 97.19 177 LEU A C 1
ATOM 1415 O O . LEU A 1 177 ? -11.948 10.275 3.899 1.00 97.19 177 LEU A O 1
ATOM 1419 N N . MET A 1 178 ? -11.167 12.173 2.967 1.00 96.25 178 MET A N 1
ATOM 1420 C CA . MET A 1 178 ? -11.669 13.095 3.975 1.00 96.25 178 MET A CA 1
ATOM 1421 C C . MET A 1 178 ? -12.905 13.803 3.424 1.00 96.25 178 MET A C 1
ATOM 1423 O O . MET A 1 178 ? -12.871 14.336 2.313 1.00 96.25 178 MET A O 1
ATOM 1427 N N . TYR A 1 179 ? -13.979 13.820 4.205 1.00 96.31 179 TYR A N 1
ATOM 1428 C CA . TYR A 1 179 ? -15.178 14.603 3.932 1.00 96.31 179 TYR A CA 1
ATOM 1429 C C . TYR A 1 179 ? -15.581 15.329 5.214 1.00 96.31 179 TYR A C 1
ATOM 1431 O O . TYR A 1 179 ? -15.957 14.687 6.193 1.00 96.31 179 TYR A O 1
ATOM 1439 N N . GLU A 1 180 ? -15.474 16.660 5.212 1.00 94.81 180 GLU A N 1
ATOM 1440 C CA . GLU A 1 180 ? -15.601 17.474 6.430 1.00 94.81 180 GLU A CA 1
ATOM 1441 C C . GLU A 1 180 ? -14.673 16.926 7.537 1.00 94.81 180 GLU A C 1
ATOM 1443 O O . GLU A 1 180 ? -13.485 16.701 7.292 1.00 94.81 180 GLU A O 1
ATOM 1448 N N . ASP A 1 181 ? -15.211 16.655 8.727 1.00 95.62 181 ASP A N 1
ATOM 1449 C CA . ASP A 1 181 ? -14.468 16.100 9.862 1.00 95.62 181 ASP A CA 1
ATOM 1450 C C . ASP A 1 181 ? -14.443 14.561 9.876 1.00 95.62 181 ASP A C 1
ATOM 1452 O O . ASP A 1 181 ? -14.001 13.948 10.854 1.00 95.62 181 ASP A O 1
ATOM 1456 N N . PHE A 1 182 ? -14.926 13.912 8.813 1.00 97.44 182 PHE A N 1
ATOM 1457 C CA . PHE A 1 182 ? -14.993 12.460 8.706 1.00 97.44 182 PHE A CA 1
ATOM 1458 C C . PHE A 1 182 ? -13.884 11.898 7.827 1.00 97.44 182 PHE A C 1
ATOM 1460 O O . PHE A 1 182 ? -13.630 12.364 6.715 1.00 97.44 182 PHE A O 1
ATOM 1467 N N . LEU A 1 183 ? -13.280 10.827 8.328 1.00 97.31 183 LEU A N 1
ATOM 1468 C CA . LEU A 1 183 ? -12.470 9.916 7.546 1.00 97.31 183 LEU A CA 1
ATOM 1469 C C . LEU A 1 183 ? -13.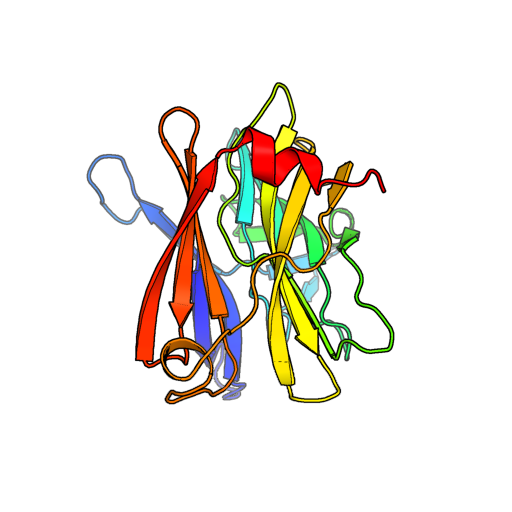370 8.784 7.047 1.00 97.31 183 LEU A C 1
ATOM 1471 O O . LEU A 1 183 ? -14.046 8.127 7.842 1.00 97.31 183 LEU A O 1
ATOM 1475 N N . ILE A 1 184 ? -13.376 8.571 5.734 1.00 98.25 184 ILE A N 1
ATOM 1476 C CA . ILE A 1 184 ? -14.146 7.519 5.074 1.00 98.25 184 ILE A CA 1
ATOM 1477 C C . ILE A 1 184 ? -13.160 6.526 4.470 1.00 98.25 184 ILE A C 1
ATOM 1479 O O . ILE A 1 184 ? -12.385 6.873 3.576 1.00 98.25 184 ILE A O 1
ATOM 1483 N N . TRP A 1 185 ? -13.208 5.292 4.957 1.00 98.25 185 TRP A N 1
ATOM 1484 C CA . TRP A 1 185 ? -12.416 4.170 4.472 1.00 98.25 185 TRP A CA 1
ATOM 1485 C C . TRP A 1 185 ? -13.328 3.224 3.690 1.00 98.25 185 TRP A C 1
ATOM 1487 O O . TRP A 1 185 ? -14.404 2.848 4.156 1.00 98.25 185 TRP A O 1
ATOM 1497 N N . ILE A 1 186 ? -12.920 2.866 2.477 1.00 98.19 186 ILE A N 1
ATOM 1498 C CA . ILE A 1 186 ? -13.698 2.043 1.548 1.00 98.19 186 ILE A CA 1
ATOM 1499 C C . ILE A 1 186 ? -12.870 0.815 1.199 1.00 98.19 186 ILE A C 1
ATOM 1501 O O . ILE A 1 186 ? -11.706 0.944 0.805 1.00 98.19 186 ILE A O 1
ATOM 1505 N N . GLY A 1 187 ? -13.475 -0.364 1.292 1.00 97.00 187 GLY A N 1
ATOM 1506 C CA . GLY A 1 187 ? -12.772 -1.611 1.022 1.00 97.00 187 GLY A CA 1
ATOM 1507 C C . GLY A 1 187 ? -13.688 -2.798 0.778 1.00 97.00 187 GLY A C 1
ATOM 1508 O O . GLY A 1 187 ? -14.893 -2.732 1.013 1.00 97.00 187 GLY A O 1
ATOM 1509 N N . GLY A 1 188 ? -13.105 -3.885 0.288 1.00 97.19 188 GLY A N 1
ATOM 1510 C CA . GLY A 1 188 ? -13.784 -5.166 0.141 1.00 97.19 188 GLY A CA 1
ATOM 1511 C C . GLY A 1 188 ? -14.043 -5.825 1.495 1.00 97.19 188 GLY A C 1
ATOM 1512 O O . GLY A 1 188 ? -13.182 -5.794 2.374 1.00 97.19 188 GLY A O 1
ATOM 1513 N N . VAL A 1 189 ? -15.214 -6.441 1.636 1.00 97.56 189 VAL A N 1
ATOM 1514 C CA . VAL A 1 189 ? -15.606 -7.271 2.780 1.00 97.56 189 VAL A CA 1
ATOM 1515 C C . VAL A 1 189 ? -15.853 -8.684 2.268 1.00 97.56 189 VAL A C 1
ATOM 1517 O O . VAL A 1 189 ? -16.678 -8.896 1.375 1.00 97.56 189 VAL A O 1
ATOM 1520 N N . GLY A 1 190 ? -15.084 -9.638 2.786 1.00 95.56 190 GLY A N 1
ATOM 1521 C CA . GLY A 1 190 ? -15.188 -11.062 2.487 1.00 95.56 190 GLY A CA 1
ATOM 1522 C C . GLY A 1 190 ? -15.047 -11.440 1.007 1.00 95.56 190 GLY A C 1
ATOM 1523 O O . GLY A 1 190 ? -15.574 -12.473 0.606 1.00 95.56 190 GLY A O 1
ATOM 1524 N N . ASP A 1 191 ? -14.421 -10.592 0.182 1.00 94.94 191 ASP A N 1
ATOM 1525 C CA . ASP A 1 191 ? -14.403 -10.674 -1.291 1.00 94.94 191 ASP A CA 1
ATOM 1526 C C . ASP A 1 191 ? -15.803 -10.771 -1.957 1.00 94.94 191 ASP A C 1
ATOM 1528 O O . ASP A 1 191 ? -15.899 -11.116 -3.132 1.00 94.94 191 ASP A O 1
ATOM 1532 N N . TYR A 1 192 ? -16.890 -10.405 -1.257 1.00 95.31 192 TYR A N 1
ATOM 1533 C CA . TYR A 1 192 ? -18.269 -10.478 -1.783 1.00 95.31 192 TYR A CA 1
ATOM 1534 C C . TYR A 1 192 ? -19.024 -9.138 -1.764 1.00 95.31 192 TYR A C 1
ATOM 1536 O O . TYR A 1 192 ? -19.988 -8.957 -2.512 1.00 95.31 192 TYR A O 1
ATOM 1544 N N . ALA A 1 193 ? -18.602 -8.191 -0.922 1.00 95.81 193 ALA A N 1
ATOM 1545 C CA . ALA A 1 193 ? -19.237 -6.887 -0.769 1.00 95.81 193 ALA A CA 1
ATOM 1546 C C . ALA A 1 193 ? -18.210 -5.751 -0.695 1.00 95.81 193 ALA A C 1
ATOM 1548 O O . ALA A 1 193 ? -17.008 -5.971 -0.547 1.00 95.81 193 ALA A O 1
ATOM 1549 N N . ILE A 1 194 ? -18.707 -4.517 -0.789 1.00 97.12 194 ILE A N 1
ATOM 1550 C CA . ILE A 1 194 ? -17.936 -3.296 -0.539 1.00 97.12 194 ILE A CA 1
ATOM 1551 C C . ILE A 1 194 ? -18.464 -2.674 0.753 1.00 97.12 194 ILE A C 1
ATOM 1553 O O . ILE A 1 194 ? -19.655 -2.380 0.855 1.00 97.12 194 ILE A O 1
ATOM 1557 N N . GLY A 1 195 ? -17.577 -2.464 1.719 1.00 96.38 195 GLY A N 1
ATOM 1558 C CA . GLY A 1 195 ? -17.849 -1.753 2.961 1.00 96.38 195 GLY A CA 1
ATOM 1559 C C . GLY A 1 195 ? -17.468 -0.276 2.866 1.00 96.38 195 GLY A C 1
ATOM 1560 O O . GLY A 1 195 ? -16.496 0.095 2.202 1.00 96.38 195 GLY A O 1
ATOM 1561 N N . VAL A 1 196 ? -18.240 0.565 3.556 1.00 97.69 196 VAL A N 1
ATOM 1562 C CA . VAL A 1 196 ? -17.961 1.993 3.745 1.00 97.69 196 VAL A CA 1
ATOM 1563 C C . VAL A 1 196 ? -17.934 2.264 5.244 1.00 97.69 196 VAL A C 1
ATOM 1565 O O . VAL A 1 196 ? -18.971 2.248 5.904 1.00 97.69 196 VAL A O 1
ATOM 1568 N N . PHE A 1 197 ? -16.740 2.510 5.770 1.00 97.19 197 PHE A N 1
ATOM 1569 C CA . PHE A 1 197 ? -16.485 2.696 7.193 1.00 97.19 197 PHE A CA 1
ATOM 1570 C C . PHE A 1 197 ? -16.201 4.172 7.449 1.00 97.19 197 PHE A C 1
ATOM 1572 O O . PHE A 1 197 ? -15.356 4.776 6.786 1.00 97.19 197 PHE A O 1
ATOM 1579 N N . ILE A 1 198 ? -16.934 4.771 8.386 1.00 97.81 198 ILE A N 1
ATOM 1580 C CA . ILE A 1 198 ? -16.906 6.214 8.630 1.00 97.81 198 ILE A CA 1
ATOM 1581 C C . ILE A 1 198 ? -16.593 6.462 10.100 1.00 97.81 198 ILE A C 1
ATOM 1583 O O . ILE A 1 198 ? -17.278 5.955 10.988 1.00 97.81 198 ILE A O 1
ATOM 1587 N N . ALA A 1 199 ? -15.588 7.291 10.359 1.00 97.38 199 ALA A N 1
ATOM 1588 C CA . ALA A 1 199 ? -15.242 7.731 11.702 1.00 97.38 199 ALA A CA 1
ATOM 1589 C C . ALA A 1 199 ? -14.876 9.216 11.703 1.00 97.38 199 ALA A C 1
ATOM 1591 O O . ALA A 1 199 ? -14.420 9.764 10.701 1.00 97.38 199 ALA A O 1
ATOM 1592 N N . LYS A 1 200 ? -15.054 9.887 12.845 1.00 97.44 200 LYS A N 1
ATOM 1593 C CA . LYS A 1 200 ? -14.523 11.244 13.023 1.00 97.44 200 LYS A CA 1
ATOM 1594 C C . LYS A 1 200 ? -12.997 11.200 12.978 1.00 97.44 200 LYS A C 1
ATOM 1596 O O . LYS A 1 200 ? -12.408 10.385 13.690 1.00 97.44 200 LYS A O 1
ATOM 1601 N N . LYS A 1 201 ? -12.370 12.111 12.225 1.00 95.19 201 LYS A N 1
ATOM 1602 C CA . LYS A 1 201 ? -10.907 12.246 12.131 1.00 95.19 201 LYS A CA 1
ATOM 1603 C C . LYS A 1 201 ? -10.279 12.308 13.517 1.00 95.19 201 LYS A C 1
ATOM 1605 O O . LYS A 1 201 ? -9.388 11.528 13.807 1.00 95.19 201 LYS A O 1
ATOM 1610 N N . GLU A 1 202 ? -10.788 13.173 14.392 1.00 95.69 202 GLU A N 1
ATOM 1611 C CA . GLU A 1 202 ? -10.275 13.331 15.759 1.00 95.69 202 GLU A CA 1
ATOM 1612 C C . GLU A 1 202 ? -10.211 11.997 16.519 1.00 95.69 202 GLU A C 1
ATOM 1614 O O . GLU A 1 202 ? -9.177 11.667 17.091 1.00 95.69 202 GLU A O 1
ATOM 1619 N N . LYS A 1 203 ? -11.281 11.192 16.459 1.00 96.25 203 LYS A N 1
ATOM 1620 C CA . LYS A 1 203 ? -11.333 9.883 17.125 1.00 96.25 203 LYS A CA 1
ATOM 1621 C C . LYS A 1 203 ? -10.279 8.930 16.564 1.00 96.25 203 LYS A C 1
ATOM 1623 O O . LYS A 1 203 ? -9.642 8.221 17.325 1.00 96.25 203 LYS A O 1
ATOM 1628 N N . VAL A 1 204 ? -10.086 8.923 15.247 1.00 95.12 204 VAL A N 1
ATOM 1629 C CA . VAL A 1 204 ? -9.051 8.106 14.601 1.00 95.12 204 VAL A CA 1
ATOM 1630 C C . VAL A 1 204 ? -7.652 8.547 15.036 1.00 95.12 204 VAL A C 1
ATOM 1632 O O . VAL A 1 204 ? -6.832 7.709 15.398 1.00 95.12 204 VAL A O 1
ATOM 1635 N N . MET A 1 205 ? -7.392 9.856 15.059 1.00 94.62 205 MET A N 1
ATOM 1636 C CA . MET A 1 205 ? -6.084 10.408 15.424 1.00 94.62 205 MET A CA 1
ATOM 1637 C C . MET A 1 205 ? -5.706 10.124 16.885 1.00 94.62 205 MET A C 1
ATOM 1639 O O . MET A 1 205 ? -4.525 10.012 17.181 1.00 94.62 205 MET A O 1
ATOM 1643 N N . GLN A 1 206 ? -6.677 9.934 17.788 1.00 96.31 206 GLN A N 1
ATOM 1644 C CA . GLN A 1 206 ? -6.417 9.518 19.177 1.00 96.31 206 GLN A CA 1
ATOM 1645 C C . GLN A 1 206 ? -5.783 8.120 19.293 1.00 96.31 206 GLN A C 1
ATOM 1647 O O . GLN A 1 206 ? -5.192 7.810 20.324 1.00 96.31 206 GLN A O 1
ATOM 1652 N N . HIS A 1 207 ? -5.903 7.278 18.262 1.00 97.00 207 HIS A N 1
ATOM 1653 C CA . HIS A 1 207 ? -5.260 5.962 18.211 1.00 97.00 207 HIS A CA 1
ATOM 1654 C C . HIS A 1 207 ? -3.859 5.994 17.588 1.00 97.00 207 HIS A C 1
ATOM 1656 O O . HIS A 1 207 ? -3.193 4.959 17.571 1.00 97.00 207 HIS A O 1
ATOM 1662 N N . MET A 1 208 ? -3.427 7.136 17.044 1.00 97.25 208 MET A N 1
ATOM 1663 C CA . MET A 1 208 ? -2.127 7.267 16.395 1.00 97.25 208 MET A CA 1
ATOM 1664 C C . MET A 1 208 ? -1.011 7.264 17.442 1.00 97.25 208 MET A C 1
ATOM 1666 O O . MET A 1 208 ? -1.097 7.970 18.448 1.00 97.25 208 MET A O 1
ATOM 1670 N N . LYS A 1 209 ? 0.031 6.472 17.199 1.00 95.88 209 LYS A N 1
ATOM 1671 C CA . LYS A 1 209 ? 1.247 6.403 18.011 1.00 95.88 209 LYS A CA 1
ATOM 1672 C C . LYS A 1 209 ? 2.437 6.796 17.147 1.00 95.88 209 LYS A C 1
ATOM 1674 O O . LYS A 1 209 ? 2.499 6.375 15.993 1.00 95.88 209 LYS A O 1
ATOM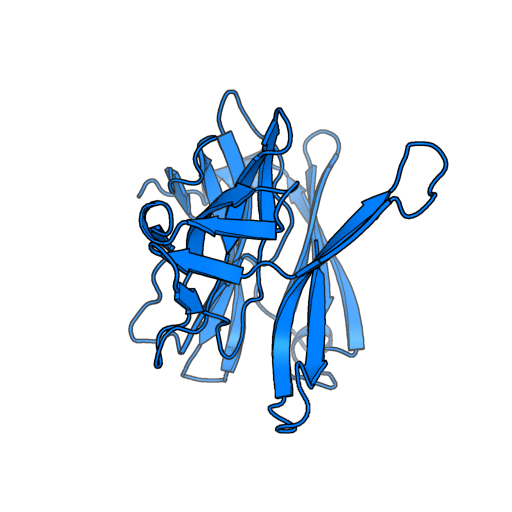 1679 N N . ASP A 1 210 ? 3.357 7.565 17.712 1.00 90.12 210 ASP A N 1
ATOM 1680 C CA . ASP A 1 210 ? 4.628 7.896 17.063 1.00 90.12 210 ASP A CA 1
ATOM 1681 C C . ASP A 1 210 ? 5.497 6.632 16.917 1.00 90.12 210 ASP A C 1
ATOM 1683 O O . ASP A 1 210 ? 5.361 5.693 17.713 1.00 90.12 210 ASP A O 1
ATOM 1687 N N . VAL A 1 211 ? 6.359 6.608 15.894 1.00 80.94 211 VAL A N 1
ATOM 1688 C CA . VAL A 1 211 ? 7.275 5.487 15.588 1.00 80.94 211 VAL A CA 1
ATOM 1689 C C . VAL A 1 211 ? 8.683 5.739 16.108 1.00 80.94 211 VAL A C 1
ATOM 1691 O O . VAL A 1 211 ? 9.167 6.885 15.982 1.00 80.94 211 VAL A O 1
#

Nearest PDB structures (foldseek):
  5b0r-assembly1_B  TM=8.004E-01  e=1.005E-08  Listeria innocua Clip11262
  3h6j-assembly1_A  TM=6.404E-01  e=2.440E-03  Pseudomonas aeruginosa
  2w38-assembly1_A  TM=5.921E-01  e=3.231E-02  Pseudomonas aeruginosa PAO1
  3srg-assembly1_A  TM=4.021E-01  e=5.296E-03  synthetic construct
  6gmu-assembly1_A  TM=3.907E-01  e=5.873E-03  Homo sapiens